Protein AF-A0A7Y0B755-F1 (afdb_monomer_lite)

Foldseek 3Di:
DDDDDPPDDPPPPCPVPVLVVQFQCVVPVVCFQDPVSLVVVLVSLVPRPCLVVFLVVCLVVCAPPALVRDGTQTSSDHSHRSRVPHPNNVVVVVVVVVVVVVVVVVCVVPPDDPPPDDPPPDPDPQDDALACSNLVVCVVVVHDHDPSNVVNVVVVVLLVVLCVCLVQLVVVVVVVDALVRSCVVVVHDSVSSVSSCVSVVNDHPPPPPPPD

pLDDT: mean 90.37, std 13.15, range [45.03, 98.56]

Sequence (212 aa):
MTTPYARTAPDTLDAPLAWLDEGLCRLFPDEFASLATAPRAKRICLTCPVLSQCRSWIRRVESGNSASQRENVVGGLSPDERATLDPVLIQRAKERAARAAASQATKAKNGPAAWTGPRVKAPVKRPQCGTYTGYRLHERNGEIYDEACLAANAERLARRRAEKKLPEVRRHWEQGMTDAEIAAALRCRRGTVRKVREVGGLQENLPPRSST

Structure (mmCIF, N/CA/C/O backbone):
data_AF-A0A7Y0B755-F1
#
_entry.id   AF-A0A7Y0B755-F1
#
loop_
_atom_site.group_PDB
_atom_site.id
_atom_site.type_symbol
_atom_site.label_atom_id
_atom_site.label_alt_id
_atom_site.label_comp_id
_atom_site.label_asym_id
_atom_site.label_entity_id
_atom_site.label_seq_id
_atom_site.pdbx_PDB_ins_code
_atom_site.Cartn_x
_atom_site.Cartn_y
_atom_site.Cartn_z
_atom_site.occupancy
_atom_site.B_iso_or_equiv
_atom_site.auth_seq_id
_atom_site.auth_comp_id
_atom_site.auth_asym_id
_atom_site.auth_atom_id
_atom_site.pdbx_PDB_model_num
ATOM 1 N N . MET A 1 1 ? -47.980 -36.334 -29.409 1.00 47.22 1 MET A N 1
ATOM 2 C CA . MET A 1 1 ? -47.816 -34.866 -29.456 1.00 47.22 1 MET A CA 1
ATOM 3 C C . MET A 1 1 ? -46.329 -34.569 -29.361 1.00 47.22 1 MET A C 1
ATOM 5 O O . MET A 1 1 ? -45.783 -34.531 -28.270 1.00 47.22 1 MET A O 1
ATOM 9 N N . THR A 1 2 ? -45.659 -34.499 -30.507 1.00 54.31 2 THR A N 1
ATOM 10 C CA . THR A 1 2 ? -44.214 -34.274 -30.642 1.00 54.31 2 THR A CA 1
ATOM 11 C C . THR A 1 2 ? -44.027 -32.849 -31.132 1.00 54.31 2 THR A C 1
ATOM 13 O O . THR A 1 2 ? -44.368 -32.546 -32.270 1.00 54.31 2 THR A O 1
ATOM 16 N N . THR A 1 3 ? -43.545 -31.966 -30.263 1.00 55.53 3 THR A N 1
ATOM 17 C CA . THR A 1 3 ? -43.188 -30.586 -30.605 1.00 55.53 3 THR A CA 1
ATOM 18 C C . THR A 1 3 ? -41.814 -30.602 -31.280 1.00 55.53 3 THR A C 1
ATOM 20 O O . THR A 1 3 ? -40.844 -30.980 -30.619 1.00 55.53 3 THR A O 1
ATOM 23 N N . PRO A 1 4 ? -41.678 -30.245 -32.571 1.00 71.38 4 PRO A N 1
ATOM 24 C CA . PRO A 1 4 ? -40.379 -30.159 -33.212 1.00 71.38 4 PRO A CA 1
ATOM 25 C C . PRO A 1 4 ? -39.873 -28.708 -33.208 1.00 71.38 4 PRO A C 1
ATOM 27 O O . PRO A 1 4 ? -40.650 -27.760 -33.130 1.00 71.38 4 PRO A O 1
ATOM 30 N N . TYR A 1 5 ? -38.558 -28.568 -33.378 1.00 54.38 5 TYR A N 1
ATOM 31 C CA . TYR A 1 5 ? -37.830 -27.337 -33.704 1.00 54.38 5 TYR A CA 1
ATOM 32 C C . TYR A 1 5 ? -37.554 -26.323 -32.582 1.00 54.38 5 TYR A C 1
ATOM 34 O O . TYR A 1 5 ? -38.055 -25.203 -32.585 1.00 54.38 5 TYR A O 1
ATOM 42 N N . ALA A 1 6 ? -36.557 -26.637 -31.751 1.00 55.44 6 ALA A N 1
ATOM 43 C CA . ALA A 1 6 ? -35.567 -25.624 -31.390 1.00 55.44 6 ALA A CA 1
ATOM 44 C C . ALA A 1 6 ? -34.563 -25.524 -32.554 1.00 55.44 6 ALA A C 1
ATOM 46 O O . ALA A 1 6 ? -33.671 -26.360 -32.687 1.00 55.44 6 ALA A O 1
ATOM 47 N N . ARG A 1 7 ? -34.747 -24.549 -33.455 1.00 59.66 7 ARG A N 1
ATOM 48 C CA . ARG A 1 7 ? -33.702 -24.172 -34.418 1.00 59.66 7 ARG A CA 1
ATOM 49 C C . ARG A 1 7 ? -32.542 -23.598 -33.607 1.00 59.66 7 ARG A C 1
ATOM 51 O O . ARG A 1 7 ? -32.687 -22.527 -33.025 1.00 59.66 7 ARG A O 1
ATOM 58 N N . THR A 1 8 ? -31.422 -24.308 -33.543 1.00 64.50 8 THR A N 1
ATOM 59 C CA . THR A 1 8 ? -30.141 -23.749 -33.109 1.00 64.50 8 THR A CA 1
ATOM 60 C C . THR A 1 8 ? -29.847 -22.543 -33.994 1.00 64.50 8 THR A C 1
ATOM 62 O O . THR A 1 8 ? -29.665 -22.686 -35.203 1.00 64.50 8 THR A O 1
ATOM 65 N N . ALA A 1 9 ? -29.891 -21.341 -33.416 1.00 67.88 9 ALA A N 1
ATOM 66 C CA . ALA A 1 9 ? -29.391 -20.156 -34.093 1.00 67.88 9 ALA A CA 1
ATOM 67 C C . ALA A 1 9 ? -27.926 -20.439 -34.467 1.00 67.88 9 ALA A C 1
ATOM 69 O O . ALA A 1 9 ? -27.189 -20.920 -33.602 1.00 67.88 9 ALA A O 1
ATOM 70 N N . PRO A 1 10 ? -27.512 -20.235 -35.730 1.00 66.56 10 PRO A N 1
ATOM 71 C CA . PRO A 1 10 ? -26.110 -20.371 -36.082 1.00 66.56 10 PRO A CA 1
ATOM 72 C C . PRO A 1 10 ? -25.321 -19.430 -35.173 1.00 66.56 10 PRO A C 1
ATOM 74 O O . PRO A 1 10 ? -25.738 -18.294 -34.944 1.00 66.56 10 PRO A O 1
ATOM 77 N N . ASP A 1 11 ? -24.234 -19.941 -34.606 1.00 65.56 11 ASP A N 1
ATOM 78 C CA . ASP A 1 11 ? -23.344 -19.208 -33.712 1.00 65.56 11 ASP A CA 1
ATOM 79 C C . ASP A 1 11 ? -22.576 -18.168 -34.548 1.00 65.56 11 ASP A C 1
ATOM 81 O O . ASP A 1 11 ? -21.436 -18.367 -34.950 1.00 65.56 11 ASP A O 1
ATOM 85 N N . THR A 1 12 ? -23.279 -17.112 -34.974 1.00 63.38 12 THR A N 1
ATOM 86 C CA . THR A 1 12 ? -22.782 -16.068 -35.887 1.00 63.38 12 THR A CA 1
ATOM 87 C C . THR A 1 12 ? -22.193 -14.879 -35.145 1.00 63.38 12 THR A C 1
ATOM 89 O O . THR A 1 12 ? -21.858 -13.874 -35.766 1.00 63.38 12 THR A O 1
ATOM 92 N N . LEU A 1 13 ? -22.128 -14.935 -33.816 1.00 65.56 13 LEU A N 1
ATOM 93 C CA . LEU A 1 13 ? -21.372 -13.956 -33.056 1.00 65.56 13 LEU A CA 1
ATOM 94 C C . LEU A 1 13 ? -19.963 -14.511 -32.927 1.00 65.56 13 LEU A C 1
ATOM 96 O O . LEU A 1 13 ? -19.752 -15.466 -32.186 1.00 65.56 13 LEU A O 1
ATOM 100 N N . ASP A 1 14 ? -19.018 -13.916 -33.659 1.00 72.25 14 ASP A N 1
ATOM 101 C CA . ASP A 1 14 ? -17.598 -14.198 -33.476 1.00 72.25 14 ASP A CA 1
ATOM 102 C C . ASP A 1 14 ? -17.298 -14.214 -31.978 1.00 72.25 14 ASP A C 1
ATOM 104 O O . ASP A 1 14 ? -17.549 -13.226 -31.272 1.00 72.25 14 ASP A O 1
ATOM 108 N N . ALA A 1 15 ? -16.817 -15.360 -31.488 1.00 80.50 15 ALA A N 1
ATOM 109 C CA . ALA A 1 15 ? -16.560 -15.533 -30.073 1.00 80.50 15 ALA A CA 1
ATOM 110 C C . ALA A 1 15 ? -15.677 -14.369 -29.599 1.00 80.50 15 ALA A C 1
ATOM 112 O O . ALA A 1 15 ? -14.683 -14.038 -30.266 1.00 80.50 15 ALA A O 1
ATOM 113 N N . PRO A 1 16 ? -16.016 -13.707 -28.476 1.00 80.50 16 PRO A N 1
ATOM 114 C CA . PRO A 1 16 ? -15.171 -12.654 -27.950 1.00 80.50 16 PRO A CA 1
ATOM 115 C C . PRO A 1 16 ? -13.780 -13.256 -27.760 1.00 80.50 16 PRO A C 1
ATOM 117 O O . PRO A 1 16 ? -13.613 -14.170 -26.960 1.00 80.50 16 PRO A O 1
ATOM 120 N N . LEU A 1 17 ? -12.801 -12.722 -28.503 1.00 91.19 17 LEU A N 1
ATOM 121 C CA . LEU A 1 17 ? -11.403 -13.174 -28.554 1.00 91.19 17 LEU A CA 1
ATOM 122 C C . LEU A 1 17 ? -11.038 -14.284 -29.563 1.00 91.19 17 LEU A C 1
ATOM 124 O O . LEU A 1 17 ? -9.927 -14.792 -29.465 1.00 91.19 17 LEU A O 1
ATOM 128 N N . ALA A 1 18 ? -11.860 -14.592 -30.574 1.00 92.56 18 ALA A N 1
ATOM 129 C CA . ALA A 1 18 ? -11.481 -15.524 -31.656 1.00 92.56 18 ALA A CA 1
ATOM 130 C C . ALA A 1 18 ? -10.138 -15.159 -32.334 1.00 92.56 18 ALA A C 1
ATOM 132 O O . ALA A 1 18 ? -9.326 -16.019 -32.659 1.00 92.56 18 ALA A O 1
ATOM 133 N N . TRP A 1 19 ? -9.833 -13.861 -32.432 1.00 95.00 19 TRP A N 1
ATOM 134 C CA . TRP A 1 19 ? -8.554 -13.357 -32.946 1.00 95.00 19 TRP A CA 1
ATOM 135 C C . TRP A 1 19 ? -7.321 -13.808 -32.134 1.00 95.00 19 TRP A C 1
ATOM 137 O O . TRP A 1 19 ? -6.200 -13.705 -32.626 1.00 95.00 19 TRP A O 1
ATOM 147 N N . LEU A 1 20 ? -7.471 -14.297 -30.894 1.00 95.56 20 LEU A N 1
ATOM 148 C CA . LEU A 1 20 ? -6.342 -14.839 -30.126 1.00 95.56 20 LEU A CA 1
ATOM 149 C C . LEU A 1 20 ? -5.784 -16.125 -30.742 1.00 95.56 20 LEU A C 1
ATOM 151 O O . LEU A 1 20 ? -4.595 -16.398 -30.570 1.00 95.56 20 LEU A O 1
ATOM 155 N N . ASP A 1 21 ? -6.605 -16.903 -31.451 1.00 95.25 21 ASP A N 1
ATOM 156 C CA . ASP A 1 21 ? -6.166 -18.144 -32.096 1.00 95.25 21 ASP A CA 1
ATOM 157 C C . ASP A 1 21 ? -5.179 -17.883 -33.245 1.00 95.25 21 ASP A C 1
ATOM 159 O O . ASP A 1 21 ? -4.289 -18.694 -33.489 1.00 95.25 21 ASP A O 1
ATOM 163 N N . GLU A 1 22 ? -5.243 -16.701 -33.862 1.00 96.81 22 GLU A N 1
ATOM 164 C CA . GLU A 1 22 ? -4.322 -16.242 -34.913 1.00 96.81 22 GLU A CA 1
ATOM 165 C C . GLU A 1 22 ? -3.031 -15.598 -34.361 1.00 96.81 22 GLU A C 1
ATOM 167 O O . GLU A 1 22 ? -2.162 -15.138 -35.110 1.00 96.81 22 GLU A O 1
ATOM 172 N N . GLY A 1 23 ? -2.880 -15.525 -33.036 1.00 97.88 23 GLY A N 1
ATOM 173 C CA . GLY A 1 23 ? -1.735 -14.892 -32.391 1.00 97.88 23 GLY A CA 1
ATOM 174 C C . GLY A 1 23 ? -0.435 -15.684 -32.553 1.00 97.88 23 GLY A C 1
ATOM 175 O O . GLY A 1 23 ? -0.294 -16.774 -32.000 1.00 97.88 23 GLY A O 1
ATOM 176 N N . LEU A 1 24 ? 0.584 -15.085 -33.188 1.00 98.06 24 LEU A N 1
ATOM 177 C CA . LEU A 1 24 ? 1.916 -15.702 -33.337 1.00 98.06 24 LEU A CA 1
ATOM 178 C C . LEU A 1 24 ? 2.576 -16.080 -32.003 1.00 98.06 24 LEU A C 1
ATOM 180 O O . LEU A 1 24 ? 3.394 -16.994 -31.967 1.00 98.06 24 LEU A O 1
ATOM 184 N N . CYS A 1 25 ? 2.229 -15.410 -30.900 1.00 97.62 25 CYS A N 1
ATOM 185 C CA . CYS A 1 25 ? 2.762 -15.733 -29.574 1.00 97.62 25 CYS A CA 1
ATOM 186 C C . CYS A 1 25 ? 2.483 -17.183 -29.146 1.00 97.62 25 CYS A C 1
ATOM 188 O O . CYS A 1 25 ? 3.274 -17.748 -28.395 1.00 97.62 25 CYS A O 1
ATOM 190 N N . ARG A 1 26 ? 1.422 -17.813 -29.666 1.00 97.56 26 ARG A N 1
ATOM 191 C CA . ARG A 1 26 ? 1.089 -19.218 -29.386 1.00 97.56 26 ARG A CA 1
ATOM 192 C C . ARG A 1 26 ? 2.114 -20.202 -29.939 1.00 97.56 26 ARG A C 1
ATOM 194 O O . ARG A 1 26 ? 2.273 -21.281 -29.384 1.00 97.56 26 ARG A O 1
ATOM 201 N N . LEU A 1 27 ? 2.804 -19.830 -31.016 1.00 97.94 27 LEU A N 1
ATOM 202 C CA . LEU A 1 27 ? 3.840 -20.658 -31.635 1.00 97.94 27 LEU A CA 1
ATOM 203 C C . LEU A 1 27 ? 5.187 -20.553 -30.904 1.00 97.94 27 LEU A C 1
ATOM 205 O O . LEU A 1 27 ? 6.080 -21.354 -31.161 1.00 97.94 27 LEU A O 1
ATOM 209 N N . PHE A 1 28 ? 5.343 -19.575 -30.004 1.00 97.81 28 PHE A N 1
ATOM 210 C CA . PHE A 1 28 ? 6.608 -19.271 -29.330 1.00 97.81 28 PHE A CA 1
ATOM 211 C C . PHE A 1 28 ? 6.420 -18.980 -27.828 1.00 97.81 28 PHE A C 1
ATOM 213 O O . PHE A 1 28 ? 6.864 -17.929 -27.366 1.00 97.81 28 PHE A O 1
ATOM 220 N N . PRO A 1 29 ? 5.767 -19.858 -27.043 1.00 97.44 29 PRO A N 1
ATOM 221 C CA . PRO A 1 29 ? 5.402 -19.563 -25.653 1.00 97.44 29 PRO A CA 1
ATOM 222 C C . PRO A 1 29 ? 6.606 -19.211 -24.765 1.00 97.44 29 PRO A C 1
ATOM 224 O O . PRO A 1 29 ? 6.518 -18.290 -23.953 1.00 97.44 29 PRO A O 1
ATOM 227 N N . ASP A 1 30 ? 7.750 -19.865 -24.973 1.00 97.88 30 ASP A N 1
ATOM 228 C CA . ASP A 1 30 ? 8.964 -19.654 -24.174 1.00 97.88 30 ASP A CA 1
ATOM 229 C C . ASP A 1 30 ? 9.524 -18.231 -24.309 1.00 97.88 30 ASP A C 1
ATOM 231 O O . ASP A 1 30 ? 10.043 -17.662 -23.349 1.00 97.88 30 ASP A O 1
ATOM 235 N N . GLU A 1 31 ? 9.352 -17.605 -25.476 1.00 97.88 31 GLU A N 1
ATOM 236 C CA . GLU A 1 31 ? 9.801 -16.229 -25.713 1.00 97.88 31 GLU A CA 1
ATOM 237 C C . GLU A 1 31 ? 9.008 -15.220 -24.881 1.00 97.88 31 GLU A C 1
ATOM 239 O O . GLU A 1 31 ? 9.514 -14.144 -24.560 1.00 97.88 31 GLU A O 1
ATOM 244 N N . PHE A 1 32 ? 7.773 -15.566 -24.516 1.00 97.69 32 PHE A N 1
ATOM 245 C CA . PHE A 1 32 ? 6.860 -14.722 -23.751 1.00 97.69 32 PHE A CA 1
ATOM 246 C C . PHE A 1 32 ? 6.847 -15.046 -22.254 1.00 97.69 32 PHE A C 1
ATOM 248 O O . PHE A 1 32 ? 6.242 -14.294 -21.495 1.00 97.69 32 PHE A O 1
ATOM 255 N N . ALA A 1 33 ? 7.519 -16.113 -21.815 1.00 96.19 33 ALA A N 1
ATOM 256 C CA . ALA A 1 33 ? 7.532 -16.547 -20.419 1.00 96.19 33 ALA A CA 1
ATOM 257 C C . ALA A 1 33 ? 8.440 -15.698 -19.507 1.00 96.19 33 ALA A C 1
ATOM 259 O O . ALA A 1 33 ? 8.346 -15.791 -18.285 1.00 96.19 33 ALA A O 1
ATOM 260 N N . SER A 1 34 ? 9.343 -14.891 -20.078 1.00 96.94 34 SER A N 1
ATOM 261 C CA . SER A 1 34 ? 10.330 -14.117 -19.320 1.00 96.94 34 SER A CA 1
ATOM 262 C C . SER A 1 34 ? 10.557 -12.722 -19.896 1.00 96.94 34 SER A C 1
ATOM 264 O O . SER A 1 34 ? 10.529 -12.494 -21.104 1.00 96.94 34 SER A O 1
ATOM 266 N N . LEU A 1 35 ? 10.872 -11.762 -19.024 1.00 96.19 35 LEU A N 1
ATOM 267 C CA . LEU A 1 35 ? 11.322 -10.435 -19.453 1.00 96.19 35 LEU A CA 1
ATOM 268 C C . LEU A 1 35 ? 12.751 -10.450 -20.015 1.00 96.19 35 LEU A C 1
ATOM 270 O O . LEU A 1 35 ? 13.114 -9.538 -20.756 1.00 96.19 35 LEU A O 1
ATOM 274 N N . ALA A 1 36 ? 13.545 -11.490 -19.736 1.00 97.38 36 ALA A N 1
ATOM 275 C CA . ALA A 1 36 ? 14.880 -11.641 -20.318 1.00 97.38 36 ALA A CA 1
ATOM 276 C C . ALA A 1 36 ? 14.830 -11.827 -21.849 1.00 97.38 36 ALA A C 1
ATOM 278 O O . ALA A 1 36 ? 15.717 -11.365 -22.564 1.00 97.38 36 ALA A O 1
ATOM 279 N N . THR A 1 37 ? 13.760 -12.437 -22.366 1.00 97.81 37 THR A N 1
ATOM 280 C CA . THR A 1 37 ? 13.508 -12.652 -23.802 1.00 97.81 37 THR A CA 1
ATOM 281 C C . THR A 1 37 ? 12.683 -11.526 -24.436 1.00 97.81 37 THR A C 1
ATOM 283 O O . THR A 1 37 ? 12.342 -11.589 -25.620 1.00 97.81 37 THR A O 1
ATOM 286 N N . ALA A 1 38 ? 12.412 -10.437 -23.701 1.00 97.44 38 ALA A N 1
ATOM 287 C CA . ALA A 1 38 ? 11.545 -9.351 -24.159 1.00 97.44 38 ALA A CA 1
ATOM 288 C C . ALA A 1 38 ? 11.917 -8.764 -25.538 1.00 97.44 38 ALA A C 1
ATOM 290 O O . ALA A 1 38 ? 11.002 -8.542 -26.335 1.00 97.44 38 ALA A O 1
ATOM 291 N N . PRO A 1 39 ? 13.201 -8.541 -25.901 1.00 98.31 39 PRO A N 1
ATOM 292 C CA . PRO A 1 39 ? 13.546 -8.061 -27.243 1.00 98.31 39 PRO A CA 1
ATOM 293 C C . PRO A 1 39 ? 13.096 -9.006 -28.368 1.00 98.31 39 PRO A C 1
ATOM 295 O O . PRO A 1 39 ? 12.699 -8.554 -29.443 1.00 98.31 39 PRO A O 1
ATOM 298 N N . ARG A 1 40 ? 13.137 -10.324 -28.138 1.00 98.19 40 ARG A N 1
ATOM 299 C CA . ARG A 1 40 ? 12.709 -11.330 -29.117 1.00 98.19 40 ARG A CA 1
ATOM 300 C C . ARG A 1 40 ? 11.186 -11.420 -29.195 1.00 98.19 40 ARG A C 1
ATOM 302 O O . ARG A 1 40 ? 10.653 -11.306 -30.297 1.00 98.19 40 ARG A O 1
ATOM 309 N N . ALA A 1 41 ? 10.497 -11.466 -28.056 1.00 98.44 41 ALA A N 1
ATOM 310 C CA . ALA A 1 41 ? 9.036 -11.402 -27.990 1.00 98.44 41 ALA A CA 1
ATOM 311 C C . ALA A 1 41 ? 8.462 -10.158 -28.691 1.00 98.44 41 ALA A C 1
ATOM 313 O O . ALA A 1 41 ? 7.509 -10.254 -29.464 1.00 98.44 41 ALA A O 1
ATOM 314 N N . LYS A 1 42 ? 9.081 -8.982 -28.494 1.00 98.56 42 LYS A N 1
ATOM 315 C CA . LYS A 1 42 ? 8.673 -7.741 -29.172 1.00 98.56 42 LYS A CA 1
ATOM 316 C C . LYS A 1 42 ? 8.764 -7.859 -30.693 1.00 98.56 42 LYS A C 1
ATOM 318 O O . LYS A 1 42 ? 7.822 -7.458 -31.371 1.00 98.56 42 LYS A O 1
ATOM 323 N N . ARG A 1 43 ? 9.844 -8.441 -31.232 1.00 98.56 43 ARG A N 1
ATOM 324 C CA . ARG A 1 43 ? 9.980 -8.678 -32.682 1.00 98.56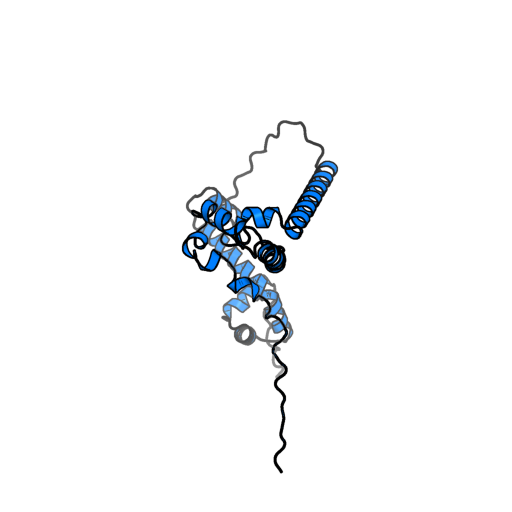 43 ARG A CA 1
ATOM 325 C C . ARG A 1 43 ? 8.876 -9.593 -33.217 1.00 98.56 43 ARG A C 1
ATOM 327 O O . ARG A 1 43 ? 8.284 -9.253 -34.233 1.00 98.56 43 ARG A O 1
ATOM 334 N N . ILE A 1 44 ? 8.543 -10.671 -32.501 1.00 98.44 44 ILE A N 1
ATOM 335 C CA . ILE A 1 44 ? 7.432 -11.575 -32.861 1.00 98.44 44 ILE A CA 1
ATOM 336 C C . ILE A 1 44 ? 6.095 -10.823 -32.863 1.00 98.44 44 ILE A C 1
ATOM 338 O O . ILE A 1 44 ? 5.295 -10.961 -33.785 1.00 98.44 44 ILE A O 1
ATOM 342 N N . CYS A 1 45 ? 5.841 -9.986 -31.854 1.00 98.31 45 CYS A N 1
ATOM 343 C CA . CYS A 1 45 ? 4.622 -9.183 -31.816 1.00 98.31 45 CYS A CA 1
ATOM 344 C C . CYS A 1 45 ? 4.520 -8.194 -32.981 1.00 98.31 45 CYS A C 1
ATOM 346 O O . CYS A 1 45 ? 3.419 -7.988 -33.481 1.00 98.31 45 CYS A O 1
ATOM 348 N N . LEU A 1 46 ? 5.627 -7.579 -33.406 1.00 97.94 46 LEU A N 1
ATOM 349 C CA . LEU A 1 46 ? 5.626 -6.608 -34.506 1.00 97.94 46 LEU A CA 1
ATOM 350 C C . LEU A 1 46 ? 5.245 -7.229 -35.857 1.00 97.94 46 LEU A C 1
ATOM 352 O O . LEU A 1 46 ? 4.766 -6.507 -36.724 1.00 97.94 46 LEU A O 1
ATOM 356 N N . THR A 1 47 ? 5.406 -8.544 -36.021 1.00 98.31 47 THR A N 1
ATOM 357 C CA . THR A 1 47 ? 4.982 -9.282 -37.222 1.00 98.31 47 THR A CA 1
ATOM 358 C C . THR A 1 47 ? 3.643 -10.004 -37.043 1.00 98.31 47 THR A C 1
ATOM 360 O O . THR A 1 47 ? 3.216 -10.728 -37.936 1.00 98.31 47 THR A O 1
ATOM 363 N N . CYS A 1 48 ? 2.984 -9.861 -35.888 1.00 98.25 48 CYS A N 1
ATOM 364 C CA . CYS A 1 48 ? 1.751 -10.577 -35.568 1.00 98.25 48 CYS A CA 1
ATOM 365 C C . CYS A 1 48 ? 0.535 -9.936 -36.268 1.00 98.25 48 CYS A C 1
ATOM 367 O O . CYS A 1 48 ? 0.314 -8.734 -36.086 1.00 98.25 48 CYS A O 1
ATOM 369 N N . PRO A 1 49 ? -0.295 -10.706 -37.003 1.00 98.19 49 PRO A N 1
ATOM 370 C CA . PRO A 1 49 ? -1.433 -10.160 -37.753 1.00 98.19 49 PRO A CA 1
ATOM 371 C C . PRO A 1 49 ? -2.493 -9.518 -36.847 1.00 98.19 49 PRO A C 1
ATOM 373 O O . PRO A 1 49 ? -3.163 -8.571 -37.249 1.00 98.19 49 PRO A O 1
ATOM 376 N N . VAL A 1 50 ? -2.588 -9.972 -35.593 1.00 98.06 50 VAL A N 1
ATOM 377 C CA . VAL A 1 50 ? -3.577 -9.500 -34.611 1.00 98.06 50 VAL A CA 1
ATOM 378 C C . VAL A 1 50 ? -3.024 -8.472 -33.613 1.00 98.06 50 VAL A C 1
ATOM 380 O O . VAL A 1 50 ? -3.571 -8.269 -32.524 1.00 98.06 50 VAL A O 1
ATOM 383 N N . LEU A 1 51 ? -1.903 -7.813 -33.939 1.00 98.19 51 LEU A N 1
ATOM 384 C CA . LEU A 1 51 ? -1.231 -6.864 -33.041 1.00 98.19 51 LEU A CA 1
ATOM 385 C C . LEU A 1 51 ? -2.141 -5.701 -32.609 1.00 98.19 51 LEU A C 1
ATOM 387 O O . LEU A 1 51 ? -2.108 -5.288 -31.446 1.00 98.19 51 LEU A O 1
ATOM 391 N N . SER A 1 52 ? -2.938 -5.151 -33.527 1.00 97.69 52 SER A N 1
ATOM 392 C CA . SER A 1 52 ? -3.798 -3.992 -33.253 1.00 97.69 52 SER A CA 1
ATOM 393 C C . SER A 1 52 ? -4.973 -4.355 -32.332 1.00 97.69 52 SER A C 1
ATOM 395 O O . SER A 1 52 ? -5.254 -3.617 -31.378 1.00 97.69 52 SER A O 1
ATOM 397 N N . GLN A 1 53 ? -5.595 -5.521 -32.544 1.00 97.62 53 GLN A N 1
ATOM 398 C CA . GLN A 1 53 ? -6.633 -6.085 -31.678 1.00 97.62 53 GLN A CA 1
ATOM 399 C C . GLN A 1 53 ? -6.065 -6.375 -30.283 1.00 97.62 53 GLN A C 1
ATOM 401 O O . GLN A 1 53 ? -6.640 -5.937 -29.283 1.00 97.62 53 GLN A O 1
ATOM 406 N N . CYS A 1 54 ? -4.885 -7.003 -30.217 1.00 98.19 54 CYS A N 1
ATOM 407 C CA . CYS A 1 54 ? -4.180 -7.307 -28.972 1.00 98.19 54 CYS A CA 1
ATOM 408 C C . CYS A 1 54 ? -3.884 -6.043 -28.151 1.00 98.19 54 CYS A C 1
ATOM 410 O O . CYS A 1 54 ? -4.228 -5.971 -26.969 1.00 98.19 54 CYS A O 1
ATOM 412 N N . ARG A 1 55 ? -3.331 -4.997 -28.782 1.00 97.62 55 ARG A N 1
ATOM 413 C CA . ARG A 1 55 ? -3.067 -3.704 -28.123 1.00 97.62 55 ARG A CA 1
ATOM 414 C C . ARG A 1 55 ? -4.340 -3.023 -27.625 1.00 97.62 55 ARG A C 1
ATOM 416 O O . ARG A 1 55 ? -4.335 -2.436 -26.545 1.00 97.62 55 ARG A O 1
ATOM 423 N N . SER A 1 56 ? -5.422 -3.084 -28.393 1.00 96.25 56 SER A N 1
ATOM 424 C CA . SER A 1 56 ? -6.705 -2.496 -27.993 1.00 96.25 56 SER A CA 1
ATOM 425 C C . SER A 1 56 ? -7.318 -3.235 -26.805 1.00 96.25 56 SER A C 1
ATOM 427 O O . SER A 1 56 ? -7.796 -2.604 -25.863 1.00 96.25 56 SER A O 1
ATOM 429 N N . TRP A 1 57 ? -7.269 -4.568 -26.817 1.00 97.06 57 TRP A N 1
ATOM 430 C CA . TRP A 1 57 ? -7.776 -5.395 -25.729 1.00 97.06 57 TRP A CA 1
ATOM 431 C C . TRP A 1 57 ? -6.973 -5.197 -24.440 1.00 97.06 57 TRP A C 1
ATOM 433 O O . TRP A 1 57 ? -7.563 -4.873 -23.408 1.00 97.06 57 TRP A O 1
ATOM 443 N N . ILE A 1 58 ? -5.639 -5.280 -24.506 1.00 97.69 58 ILE A N 1
ATOM 444 C CA . ILE A 1 58 ? -4.791 -5.168 -23.312 1.00 97.69 58 ILE A CA 1
ATOM 445 C C . ILE A 1 58 ? -4.892 -3.784 -22.661 1.00 97.69 58 ILE A C 1
ATOM 447 O O . ILE A 1 58 ? -4.924 -3.681 -21.440 1.00 97.69 58 ILE A O 1
ATOM 451 N N . ARG A 1 59 ? -5.049 -2.715 -23.459 1.00 96.75 59 ARG A N 1
ATOM 452 C CA . ARG A 1 59 ? -5.288 -1.355 -22.944 1.00 96.75 59 ARG A CA 1
ATOM 453 C C . ARG A 1 59 ? -6.571 -1.243 -22.126 1.00 96.75 59 ARG A C 1
ATOM 455 O O . ARG A 1 59 ? -6.603 -0.451 -21.193 1.00 96.75 59 ARG A O 1
ATOM 462 N N . ARG A 1 60 ? -7.618 -1.999 -22.472 1.00 96.31 60 ARG A N 1
ATOM 463 C CA . ARG A 1 60 ? -8.873 -2.015 -21.706 1.00 96.31 60 ARG A CA 1
ATOM 464 C C . ARG A 1 60 ? -8.732 -2.828 -20.424 1.00 96.31 60 ARG A C 1
ATOM 466 O O . ARG A 1 60 ? -9.146 -2.358 -19.373 1.00 96.31 60 ARG A O 1
ATOM 473 N N . VAL A 1 61 ? -8.144 -4.020 -20.516 1.00 97.25 61 VAL A N 1
ATOM 474 C CA . VAL A 1 61 ? -8.048 -4.960 -19.387 1.00 97.25 61 VAL A CA 1
ATOM 475 C C . VAL A 1 61 ? -7.052 -4.488 -18.325 1.00 97.25 61 VAL A C 1
ATOM 477 O O . VAL A 1 61 ? -7.319 -4.626 -17.137 1.00 97.25 61 VAL A O 1
ATOM 480 N N . GLU A 1 62 ? -5.929 -3.892 -18.728 1.00 98.00 62 GLU A N 1
ATOM 481 C CA . GLU A 1 62 ? -4.883 -3.433 -17.801 1.00 98.00 62 GLU A CA 1
ATOM 482 C C . GLU A 1 62 ? -5.006 -1.957 -17.403 1.00 98.00 62 GLU A C 1
ATOM 484 O O . GLU A 1 62 ? -4.091 -1.414 -16.775 1.00 98.00 62 GLU A O 1
ATOM 489 N N . SER A 1 63 ? -6.097 -1.283 -17.780 1.00 97.69 63 SER A N 1
ATOM 490 C CA . SER A 1 63 ? -6.234 0.155 -17.553 1.00 97.69 63 SER A CA 1
ATOM 491 C C . SER A 1 63 ? -6.115 0.501 -16.067 1.00 97.69 63 SER A C 1
ATOM 493 O O . SER A 1 63 ? -6.878 0.026 -15.228 1.00 97.69 63 SER A O 1
ATOM 495 N N . GLY A 1 64 ? -5.145 1.352 -15.734 1.00 97.06 64 GLY A N 1
ATOM 496 C CA . GLY A 1 64 ? -4.897 1.800 -14.366 1.00 97.06 64 GLY A CA 1
ATOM 497 C C . GLY A 1 64 ? -4.079 0.845 -13.490 1.00 97.06 64 GLY A C 1
ATOM 498 O O . GLY A 1 64 ? -3.795 1.221 -12.346 1.00 97.06 64 GLY A O 1
ATOM 499 N N . ASN A 1 65 ? -3.655 -0.317 -14.002 1.00 98.06 65 ASN A N 1
ATOM 500 C CA . ASN A 1 65 ? -2.728 -1.226 -13.315 1.00 98.06 65 ASN A CA 1
ATOM 501 C C . ASN A 1 65 ? -1.301 -0.669 -13.347 1.00 98.06 65 ASN A C 1
ATOM 503 O O . ASN A 1 65 ? -0.861 -0.178 -14.387 1.00 98.06 65 ASN A O 1
ATOM 507 N N . SER A 1 66 ? -0.539 -0.771 -12.255 1.00 97.19 66 SER A N 1
ATOM 508 C CA . SER A 1 66 ? 0.878 -0.366 -12.238 1.00 97.19 66 SER A CA 1
ATOM 509 C C . SER A 1 66 ? 1.756 -1.293 -13.089 1.00 97.19 66 SER A C 1
ATOM 511 O O . SER A 1 66 ? 1.347 -2.397 -13.437 1.00 97.19 66 SER A O 1
ATOM 513 N N . ALA A 1 67 ? 2.992 -0.875 -13.391 1.00 97.31 67 ALA A N 1
ATOM 514 C CA . ALA A 1 67 ? 3.965 -1.722 -14.093 1.00 97.31 67 ALA A CA 1
ATOM 515 C C . ALA A 1 67 ? 4.198 -3.068 -13.379 1.00 97.31 67 ALA A C 1
ATOM 517 O O . ALA A 1 67 ? 4.256 -4.102 -14.027 1.00 97.31 67 ALA A O 1
ATOM 518 N N . SER A 1 68 ? 4.226 -3.071 -12.041 1.00 97.00 68 SER A N 1
ATOM 519 C CA . SER A 1 68 ? 4.409 -4.277 -11.217 1.00 97.00 68 SER A CA 1
ATOM 520 C C . SER A 1 68 ? 3.238 -5.265 -11.246 1.00 97.00 68 SER A C 1
ATOM 522 O O . SER A 1 68 ? 3.385 -6.382 -10.773 1.00 97.00 68 SER A O 1
ATOM 524 N N . GLN A 1 69 ? 2.062 -4.840 -11.715 1.00 97.12 69 GLN A N 1
ATOM 525 C CA . GLN A 1 69 ? 0.876 -5.693 -11.866 1.00 97.12 69 GLN A CA 1
ATOM 526 C C . GLN A 1 69 ? 0.738 -6.238 -13.293 1.00 97.12 69 GLN A C 1
ATOM 528 O O . GLN A 1 69 ? -0.227 -6.936 -13.591 1.00 97.12 69 GLN A O 1
ATOM 533 N N . ARG A 1 70 ? 1.653 -5.860 -14.190 1.00 97.62 70 ARG A N 1
ATOM 534 C CA . ARG A 1 70 ? 1.676 -6.293 -15.583 1.00 97.62 70 ARG A CA 1
ATOM 535 C C . ARG A 1 70 ? 2.819 -7.275 -15.742 1.00 97.62 70 ARG A C 1
ATOM 537 O O . ARG A 1 70 ? 3.934 -7.027 -15.295 1.00 97.62 70 ARG A O 1
ATOM 544 N N . GLU A 1 71 ? 2.544 -8.369 -16.425 1.00 96.75 71 GLU A N 1
ATOM 545 C CA . GLU A 1 71 ? 3.514 -9.436 -16.627 1.00 96.75 71 GLU A CA 1
ATOM 546 C C . GLU A 1 71 ? 3.820 -9.583 -18.113 1.00 96.75 71 GLU A C 1
ATOM 548 O O . GLU A 1 71 ? 2.953 -9.351 -18.962 1.00 96.75 71 GLU A O 1
ATOM 553 N N . ASN A 1 72 ? 5.057 -9.982 -18.416 1.00 97.31 72 ASN A N 1
ATOM 554 C CA . ASN A 1 72 ? 5.511 -10.366 -19.753 1.00 97.31 72 ASN A CA 1
ATOM 555 C C . ASN A 1 72 ? 5.352 -9.283 -20.841 1.00 97.31 72 ASN A C 1
ATOM 557 O O . ASN A 1 72 ? 4.962 -8.134 -20.600 1.00 97.31 72 ASN A O 1
ATOM 561 N N . VAL A 1 73 ? 5.729 -9.636 -22.069 1.00 98.38 73 VAL A N 1
ATOM 562 C CA . VAL A 1 73 ? 5.500 -8.800 -23.253 1.00 98.38 73 VAL A CA 1
ATOM 563 C C . VAL A 1 73 ? 4.120 -9.112 -23.819 1.00 98.38 73 VAL A C 1
ATOM 565 O O . VAL A 1 73 ? 3.828 -10.257 -24.133 1.00 98.38 73 VAL A O 1
ATOM 568 N N . VAL A 1 74 ? 3.275 -8.100 -24.010 1.00 98.06 74 VAL A N 1
ATOM 569 C CA . VAL A 1 74 ? 1.957 -8.266 -24.648 1.00 98.06 74 VAL A CA 1
ATOM 570 C C . VAL A 1 74 ? 1.739 -7.123 -25.626 1.00 98.06 74 VAL A C 1
ATOM 572 O O . VAL A 1 74 ? 2.074 -5.973 -25.340 1.00 98.06 74 VAL A O 1
ATOM 575 N N . GLY A 1 75 ? 1.221 -7.428 -26.818 1.00 97.69 75 GLY A N 1
ATOM 576 C CA . GLY A 1 75 ? 1.023 -6.418 -27.862 1.00 97.69 75 GLY A CA 1
ATOM 577 C C . GLY A 1 75 ? 2.322 -5.701 -28.258 1.00 97.69 75 GLY A C 1
ATOM 578 O O . GLY A 1 75 ? 2.300 -4.516 -28.599 1.00 97.69 75 GLY A O 1
ATOM 579 N N . GLY A 1 76 ? 3.463 -6.390 -28.164 1.00 98.25 76 GLY A N 1
ATOM 580 C CA . GLY A 1 76 ? 4.786 -5.850 -28.485 1.00 98.25 76 GLY A CA 1
ATOM 581 C C . GLY A 1 76 ? 5.289 -4.781 -27.522 1.00 98.25 76 GLY A C 1
ATOM 582 O O . GLY A 1 76 ? 6.128 -3.978 -27.917 1.00 98.25 76 GLY A O 1
ATOM 583 N N . LEU A 1 77 ? 4.767 -4.740 -26.296 1.00 98.50 77 LEU A N 1
ATOM 584 C CA . LEU A 1 77 ? 5.163 -3.787 -25.264 1.00 98.50 77 LEU A CA 1
ATOM 585 C C . LEU A 1 77 ? 5.526 -4.528 -23.972 1.00 98.50 77 LEU A C 1
ATOM 587 O O . LEU A 1 77 ? 4.855 -5.492 -23.594 1.00 98.50 77 LEU A O 1
ATOM 591 N N . SER A 1 78 ? 6.581 -4.080 -23.292 1.00 98.31 78 SER A N 1
ATOM 592 C CA . SER A 1 78 ? 6.935 -4.551 -21.947 1.00 98.31 78 SER A CA 1
ATOM 593 C C . SER A 1 78 ? 5.954 -4.013 -20.889 1.00 98.31 78 SER A C 1
ATOM 595 O O . SER A 1 78 ? 5.171 -3.101 -21.179 1.00 98.31 78 SER A O 1
ATOM 597 N N . PRO A 1 79 ? 5.964 -4.547 -19.653 1.00 98.50 79 PRO A N 1
ATOM 598 C CA . PRO A 1 79 ? 5.147 -4.029 -18.552 1.00 98.50 79 PRO A CA 1
ATOM 599 C C . PRO A 1 79 ? 5.316 -2.520 -18.328 1.00 98.50 79 PRO A C 1
ATOM 601 O O . PRO A 1 79 ? 4.322 -1.795 -18.250 1.00 98.50 79 PRO A O 1
ATOM 604 N N . ASP A 1 80 ? 6.563 -2.041 -18.311 1.00 98.19 80 ASP A N 1
ATOM 605 C CA . ASP A 1 80 ? 6.881 -0.625 -18.111 1.00 98.19 80 ASP A CA 1
ATOM 606 C C . ASP A 1 80 ? 6.362 0.248 -19.255 1.00 98.19 80 ASP A C 1
ATOM 608 O O . ASP A 1 80 ? 5.686 1.242 -19.008 1.00 98.19 80 ASP A O 1
ATOM 612 N N . GLU A 1 81 ? 6.589 -0.151 -20.511 1.00 98.38 81 GLU A N 1
ATOM 613 C CA . GLU A 1 81 ? 6.104 0.594 -21.681 1.00 98.38 81 GLU A CA 1
ATOM 614 C C . GLU A 1 81 ? 4.577 0.699 -21.687 1.00 98.38 81 GLU A C 1
ATOM 616 O O . GLU A 1 81 ? 4.020 1.764 -21.967 1.00 98.38 81 GLU A O 1
ATOM 621 N N . ARG A 1 82 ? 3.880 -0.392 -21.343 1.00 98.19 82 ARG A N 1
ATOM 622 C CA . ARG A 1 82 ? 2.417 -0.380 -21.232 1.00 98.19 82 ARG A CA 1
ATOM 623 C C . ARG A 1 82 ? 1.954 0.564 -20.123 1.00 98.19 82 ARG A C 1
ATOM 625 O O . ARG A 1 82 ? 0.977 1.281 -20.333 1.00 98.19 82 ARG A O 1
ATOM 632 N N . ALA A 1 83 ? 2.635 0.588 -18.976 1.00 98.06 83 ALA A N 1
ATOM 633 C CA . ALA A 1 83 ? 2.305 1.487 -17.873 1.00 98.06 83 ALA A CA 1
ATOM 634 C C . ALA A 1 83 ? 2.573 2.960 -18.222 1.00 98.06 83 ALA A C 1
ATOM 636 O O . ALA A 1 83 ? 1.756 3.823 -17.904 1.00 98.06 83 ALA A O 1
ATOM 637 N N . THR A 1 84 ? 3.670 3.256 -18.925 1.00 97.69 84 THR A N 1
ATOM 638 C CA . THR A 1 84 ? 3.994 4.612 -19.395 1.00 97.69 84 THR A CA 1
ATOM 639 C C . THR A 1 84 ? 2.950 5.151 -20.372 1.00 97.69 84 THR A C 1
ATOM 641 O O . THR A 1 84 ? 2.662 6.344 -20.352 1.00 97.69 84 THR A O 1
ATOM 644 N N . LEU A 1 85 ? 2.365 4.289 -21.209 1.00 97.25 85 LEU A N 1
ATOM 645 C CA . LEU A 1 85 ? 1.354 4.666 -22.203 1.00 97.25 85 LEU A CA 1
ATOM 646 C C . LEU A 1 85 ? -0.087 4.665 -21.662 1.00 97.25 85 LEU A C 1
ATOM 648 O O . LEU A 1 85 ? -1.017 4.961 -22.414 1.00 97.25 85 LEU A O 1
ATOM 652 N N . ASP A 1 86 ? -0.297 4.314 -20.393 1.00 97.81 86 ASP A N 1
ATOM 653 C CA . ASP A 1 86 ? -1.631 4.201 -19.810 1.00 97.81 86 ASP A CA 1
ATOM 654 C C . ASP A 1 86 ? -2.207 5.585 -19.443 1.00 97.81 86 ASP A C 1
ATOM 656 O O . ASP A 1 86 ? -1.657 6.273 -18.572 1.00 97.81 86 ASP A O 1
ATOM 660 N N . PRO A 1 87 ? -3.338 6.007 -20.041 1.00 97.19 87 PRO A N 1
ATOM 661 C CA . PRO A 1 87 ? -3.911 7.328 -19.794 1.00 97.19 87 PRO A CA 1
ATOM 662 C C . PRO A 1 87 ? -4.341 7.535 -18.335 1.00 97.19 87 PRO A C 1
ATOM 664 O O . PRO A 1 87 ? -4.227 8.649 -17.820 1.00 97.19 87 PRO A O 1
ATOM 667 N N . VAL A 1 88 ? -4.784 6.482 -17.639 1.00 97.25 88 VAL A N 1
ATOM 668 C CA . VAL A 1 88 ? -5.204 6.558 -16.232 1.00 97.25 88 VAL A CA 1
ATOM 669 C C . VAL A 1 88 ? -3.995 6.798 -15.334 1.00 97.25 88 VAL A C 1
ATOM 671 O O . VAL A 1 88 ? -4.058 7.621 -14.416 1.00 97.25 88 VAL A O 1
ATOM 674 N N . LEU A 1 89 ? -2.873 6.122 -15.593 1.00 96.31 89 LEU A N 1
ATOM 675 C CA . LEU A 1 89 ? -1.644 6.342 -14.826 1.00 96.31 89 LEU A CA 1
ATOM 676 C C . LEU A 1 89 ? -1.036 7.717 -15.097 1.00 96.31 89 LEU A C 1
ATOM 678 O O . LEU A 1 89 ? -0.642 8.395 -14.146 1.00 96.31 89 LEU A O 1
ATOM 682 N N . ILE A 1 90 ? -1.017 8.157 -16.359 1.00 97.44 90 ILE A N 1
ATOM 683 C CA . ILE A 1 90 ? -0.578 9.508 -16.734 1.00 97.44 90 ILE A CA 1
ATOM 684 C C . ILE A 1 90 ? -1.409 10.556 -15.984 1.00 97.44 90 ILE A C 1
ATOM 686 O O . ILE A 1 90 ? -0.852 11.487 -15.398 1.00 97.44 90 ILE A O 1
ATOM 690 N N . GLN A 1 91 ? -2.734 10.394 -15.948 1.00 97.56 91 GLN A N 1
ATOM 691 C CA . GLN A 1 91 ? -3.624 11.315 -15.245 1.00 97.56 91 GLN A CA 1
ATOM 692 C C . GLN A 1 91 ? -3.371 11.320 -13.730 1.00 97.56 91 GLN A C 1
ATOM 694 O O . GLN A 1 91 ? -3.185 12.384 -13.137 1.00 97.56 91 GLN A O 1
ATOM 699 N N . ARG A 1 92 ? -3.258 10.144 -13.099 1.00 97.50 92 ARG A N 1
ATOM 700 C CA . ARG A 1 92 ? -2.918 10.027 -11.668 1.00 97.50 92 ARG A CA 1
ATOM 701 C C . ARG A 1 92 ? -1.564 10.662 -11.338 1.00 97.50 92 ARG A C 1
ATOM 703 O O . ARG A 1 92 ? -1.414 11.269 -10.276 1.00 97.50 92 ARG A O 1
ATOM 710 N N . ALA A 1 93 ? -0.578 10.533 -12.225 1.00 96.44 93 ALA A N 1
ATOM 711 C CA . ALA A 1 93 ? 0.729 11.159 -12.060 1.00 96.44 93 ALA A CA 1
ATOM 712 C C . ALA A 1 93 ? 0.625 12.692 -12.105 1.00 96.44 93 ALA A C 1
ATOM 714 O O . ALA A 1 93 ? 1.167 13.360 -11.222 1.00 96.44 93 ALA A O 1
ATOM 715 N N . LYS A 1 94 ? -0.136 13.247 -13.060 1.00 98.00 94 LYS A N 1
ATOM 716 C CA . LYS A 1 94 ? -0.417 14.691 -13.143 1.00 98.00 94 LYS A CA 1
ATOM 717 C C . LYS A 1 94 ? -1.108 15.212 -11.886 1.00 98.00 94 LYS A C 1
ATOM 719 O O . LYS A 1 94 ? -0.678 16.212 -11.320 1.00 98.00 94 LYS A O 1
ATOM 724 N N . GLU A 1 95 ? -2.132 14.515 -11.402 1.00 98.06 95 GLU A N 1
ATOM 725 C CA . GLU A 1 95 ? -2.842 14.898 -10.177 1.00 98.06 95 GLU A CA 1
ATOM 726 C C . GLU A 1 95 ? -1.938 14.858 -8.946 1.00 98.06 95 GLU A C 1
ATOM 728 O O . GLU A 1 95 ? -1.983 15.758 -8.107 1.00 98.06 95 GLU A O 1
ATOM 733 N N . ARG A 1 96 ? -1.088 13.831 -8.829 1.00 97.56 96 ARG A N 1
ATOM 734 C CA . ARG A 1 96 ? -0.110 13.738 -7.741 1.00 97.56 96 ARG A CA 1
ATOM 735 C C . ARG A 1 96 ? 0.891 14.890 -7.799 1.00 97.56 96 ARG A C 1
ATOM 737 O O . ARG A 1 96 ? 1.168 15.487 -6.760 1.00 97.56 96 ARG A O 1
ATOM 744 N N . ALA A 1 97 ? 1.391 15.222 -8.989 1.00 96.81 97 ALA A N 1
ATOM 745 C CA . ALA A 1 97 ? 2.282 16.359 -9.194 1.00 96.81 97 ALA A CA 1
ATOM 746 C C . ALA A 1 97 ? 1.596 17.687 -8.829 1.00 96.81 97 ALA A C 1
ATOM 748 O O . ALA A 1 97 ? 2.173 18.488 -8.098 1.00 96.81 97 ALA A O 1
ATOM 749 N N . ALA A 1 98 ? 0.338 17.885 -9.235 1.00 97.44 98 ALA A N 1
ATOM 750 C CA . ALA A 1 98 ? -0.443 19.071 -8.887 1.00 97.44 98 ALA A CA 1
ATOM 751 C C . ALA A 1 98 ? -0.662 19.202 -7.369 1.00 97.44 98 ALA A C 1
ATOM 753 O O . ALA A 1 98 ? -0.460 20.276 -6.803 1.00 97.44 98 ALA A O 1
ATOM 754 N N . ARG A 1 99 ? -1.002 18.106 -6.674 1.00 97.38 99 ARG A N 1
ATOM 755 C CA . ARG A 1 99 ? -1.136 18.100 -5.203 1.00 97.38 99 ARG A CA 1
ATOM 756 C C . ARG A 1 99 ? 0.191 18.384 -4.501 1.00 97.38 99 ARG A C 1
ATOM 758 O O . ARG A 1 99 ? 0.207 19.094 -3.497 1.00 97.38 99 ARG A O 1
ATOM 765 N N . ALA A 1 100 ? 1.296 17.842 -5.012 1.00 95.31 100 ALA A N 1
ATOM 766 C CA . ALA A 1 100 ? 2.629 18.113 -4.480 1.00 95.31 100 ALA A CA 1
ATOM 767 C C . ALA A 1 100 ? 3.026 19.585 -4.675 1.00 95.31 100 ALA A C 1
ATOM 769 O O . ALA A 1 100 ? 3.522 20.211 -3.742 1.00 95.31 100 ALA A O 1
ATOM 770 N N . ALA A 1 101 ? 2.741 20.167 -5.841 1.00 94.88 101 ALA A N 1
ATOM 771 C CA . ALA A 1 101 ? 2.965 21.587 -6.094 1.00 94.88 101 ALA A CA 1
ATOM 772 C C . ALA A 1 101 ? 2.111 22.470 -5.165 1.00 94.88 101 ALA A C 1
ATOM 774 O O . ALA A 1 101 ? 2.619 23.414 -4.562 1.00 94.88 101 ALA A O 1
ATOM 775 N N . ALA A 1 102 ? 0.834 22.125 -4.972 1.00 94.69 102 ALA A N 1
ATOM 776 C CA . ALA A 1 102 ? -0.055 22.846 -4.065 1.00 94.69 102 ALA A CA 1
ATOM 777 C C . ALA A 1 102 ? 0.423 22.790 -2.601 1.00 94.69 102 ALA A C 1
ATOM 779 O O . ALA A 1 102 ? 0.409 23.812 -1.915 1.00 94.69 102 ALA A O 1
ATOM 780 N N . SER A 1 103 ? 0.889 21.629 -2.120 1.00 92.94 103 SER A N 1
ATOM 781 C CA . SER A 1 103 ? 1.406 21.491 -0.749 1.00 92.94 103 SER A CA 1
ATOM 782 C C . SER A 1 103 ? 2.735 22.223 -0.535 1.00 92.94 103 SER A C 1
ATOM 784 O O . SER A 1 103 ? 2.976 22.773 0.540 1.00 92.94 103 SER A O 1
ATOM 786 N N . GLN A 1 104 ? 3.589 22.295 -1.559 1.00 89.62 104 GLN A N 1
ATOM 787 C CA . GLN A 1 104 ? 4.802 23.112 -1.518 1.00 89.62 104 GLN A CA 1
ATOM 788 C C . GLN A 1 104 ? 4.474 24.610 -1.493 1.00 89.62 104 GLN A C 1
ATOM 790 O O . GLN A 1 104 ? 5.064 25.345 -0.701 1.00 89.62 104 GLN A O 1
ATOM 795 N N . ALA A 1 105 ? 3.493 25.059 -2.281 1.00 90.06 105 ALA A N 1
ATOM 796 C CA . ALA A 1 105 ? 3.059 26.454 -2.300 1.00 90.06 105 ALA A CA 1
ATOM 797 C C . ALA A 1 105 ? 2.457 26.901 -0.955 1.00 90.06 105 ALA A C 1
ATOM 799 O O . ALA A 1 105 ? 2.757 27.997 -0.479 1.00 90.06 105 ALA A O 1
ATOM 800 N N . THR A 1 106 ? 1.647 26.061 -0.299 1.00 87.94 106 THR A N 1
ATOM 801 C CA . THR A 1 106 ? 1.117 26.375 1.040 1.00 87.94 106 THR A CA 1
ATOM 802 C C . THR A 1 106 ? 2.211 26.371 2.103 1.00 87.94 106 THR A C 1
ATOM 804 O O . THR A 1 106 ? 2.232 27.261 2.953 1.00 87.94 106 THR A O 1
ATOM 807 N N . LYS A 1 107 ? 3.169 25.436 2.032 1.00 84.62 107 LYS A N 1
ATOM 808 C CA . LYS A 1 107 ? 4.335 25.411 2.927 1.00 84.62 107 LYS A CA 1
ATOM 809 C C . LYS A 1 107 ? 5.233 26.639 2.758 1.00 84.62 107 LYS A C 1
ATOM 811 O O . LYS A 1 107 ? 5.781 27.104 3.747 1.00 84.62 107 LYS A O 1
ATOM 816 N N . ALA A 1 108 ? 5.377 27.171 1.546 1.00 82.00 108 ALA 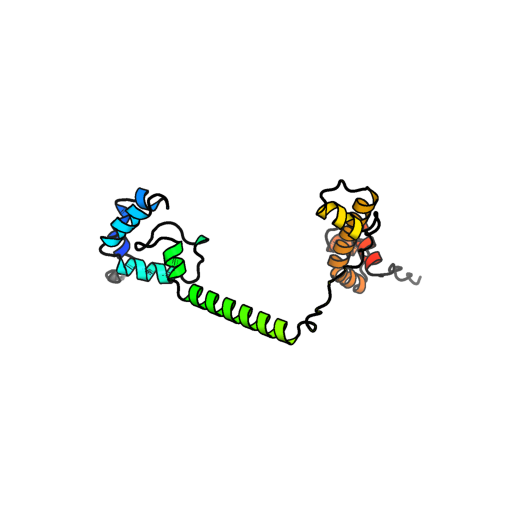A N 1
ATOM 817 C CA . ALA A 1 108 ? 6.137 28.398 1.308 1.00 82.00 108 ALA A CA 1
ATOM 818 C C . ALA A 1 108 ? 5.460 29.633 1.931 1.00 82.00 108 ALA A C 1
ATOM 820 O O . ALA A 1 108 ? 6.150 30.500 2.454 1.00 82.00 108 ALA A O 1
ATOM 821 N N . LYS A 1 109 ? 4.120 29.692 1.921 1.00 79.94 109 LYS A N 1
ATOM 822 C CA . LYS A 1 109 ? 3.347 30.811 2.492 1.00 79.94 109 LYS A CA 1
ATOM 823 C C . LYS A 1 109 ? 3.234 30.764 4.018 1.00 79.94 109 LYS A C 1
ATOM 825 O O . LYS A 1 109 ? 3.329 31.798 4.663 1.00 79.94 109 LYS A O 1
ATOM 830 N N . ASN A 1 110 ? 3.032 29.571 4.577 1.00 76.69 110 ASN A N 1
ATOM 831 C CA . ASN A 1 110 ? 2.804 29.365 6.015 1.00 76.69 110 ASN A CA 1
ATOM 832 C C . ASN A 1 110 ? 4.040 28.825 6.744 1.00 76.69 110 ASN A C 1
ATOM 834 O O . ASN A 1 110 ? 3.973 28.483 7.926 1.00 76.69 110 ASN A O 1
ATOM 838 N N . GLY A 1 111 ? 5.158 28.680 6.034 1.00 62.69 111 GLY A N 1
ATOM 839 C CA . GLY A 1 111 ? 6.426 28.347 6.656 1.00 62.69 111 GLY A CA 1
ATOM 840 C C . GLY A 1 111 ? 6.783 29.451 7.649 1.00 62.69 111 GLY A C 1
ATOM 841 O O . GLY A 1 111 ? 6.575 30.624 7.333 1.00 62.69 111 GLY A O 1
ATOM 842 N N . PRO A 1 112 ? 7.301 29.119 8.846 1.00 69.56 112 PRO A N 1
ATOM 843 C CA . PRO A 1 112 ? 7.844 30.148 9.722 1.00 69.56 112 PRO A CA 1
ATOM 844 C C . PRO A 1 112 ? 8.855 30.957 8.908 1.00 69.56 112 PRO A C 1
ATOM 846 O O . PRO A 1 112 ? 9.641 30.349 8.170 1.00 69.56 112 PRO A O 1
ATOM 849 N N . ALA A 1 113 ? 8.798 32.293 9.008 1.00 70.62 113 ALA A N 1
ATOM 850 C CA . ALA A 1 113 ? 9.753 33.187 8.359 1.00 70.62 113 ALA A CA 1
ATOM 851 C C . ALA A 1 113 ? 11.146 32.566 8.484 1.00 70.62 113 ALA A C 1
ATOM 853 O O . ALA A 1 113 ? 11.536 32.186 9.592 1.00 70.62 113 ALA A O 1
ATOM 854 N N . ALA A 1 114 ? 11.812 32.345 7.344 1.00 59.31 114 ALA A N 1
ATOM 855 C CA . ALA A 1 114 ? 13.068 31.614 7.283 1.00 59.31 114 ALA A CA 1
ATOM 856 C C . ALA A 1 114 ? 14.023 32.212 8.316 1.00 59.31 114 ALA A C 1
ATOM 858 O O . ALA A 1 114 ? 14.518 33.322 8.150 1.00 59.31 114 ALA A O 1
ATOM 859 N N . TRP A 1 115 ? 14.211 31.511 9.430 1.00 62.22 115 TRP A N 1
ATOM 860 C CA . TRP A 1 115 ? 15.094 31.980 10.477 1.00 62.22 115 TRP A CA 1
ATOM 861 C C . TRP A 1 115 ? 16.515 31.856 9.924 1.00 62.22 115 TRP A C 1
ATOM 863 O O . TRP A 1 115 ? 17.010 30.749 9.723 1.00 62.22 115 TRP A O 1
ATOM 873 N N . THR A 1 116 ? 17.124 32.995 9.597 1.00 77.88 116 THR A N 1
ATOM 874 C CA . THR A 1 116 ? 18.429 33.114 8.924 1.00 77.88 116 THR A CA 1
ATOM 875 C C . THR A 1 116 ? 19.616 32.972 9.878 1.00 77.88 116 THR A C 1
ATOM 877 O O . THR A 1 116 ? 20.763 33.108 9.462 1.00 77.88 116 THR A O 1
ATOM 880 N N . GLY A 1 117 ? 19.366 32.684 11.157 1.00 78.19 117 GLY A N 1
ATOM 881 C CA . GLY A 1 117 ? 20.426 32.439 12.127 1.00 78.19 117 GLY A CA 1
ATOM 882 C C . GLY A 1 117 ? 21.070 31.047 11.986 1.00 78.19 117 GLY A C 1
ATOM 883 O O . GLY A 1 117 ? 20.493 30.129 11.396 1.00 78.19 117 GLY A O 1
ATOM 884 N N . PRO A 1 118 ? 22.263 30.836 12.568 1.00 72.81 118 PRO A N 1
ATOM 885 C CA . PRO A 1 118 ? 22.846 29.508 12.738 1.00 72.81 118 PRO A CA 1
ATOM 886 C C . PRO A 1 118 ? 22.071 28.737 13.807 1.00 72.81 118 PRO A C 1
ATOM 888 O O . PRO A 1 118 ? 22.082 29.118 14.975 1.00 72.81 118 PRO A O 1
ATOM 891 N N . ARG A 1 119 ? 21.378 27.650 13.433 1.00 74.06 119 ARG A N 1
ATOM 892 C CA . ARG A 1 119 ? 20.479 26.93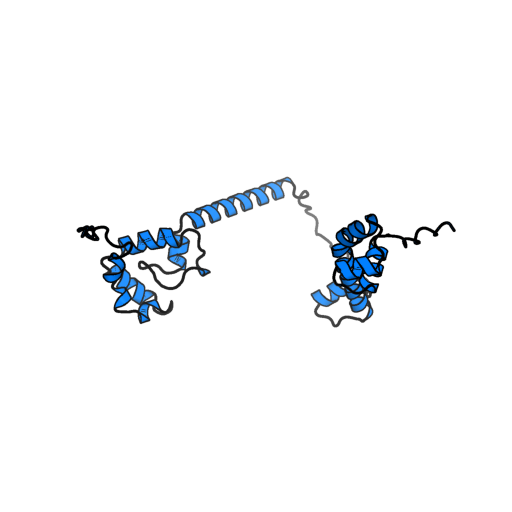4 14.359 1.00 74.06 119 ARG A CA 1
ATOM 893 C C . ARG A 1 119 ? 21.325 26.134 15.324 1.00 74.06 119 ARG A C 1
ATOM 895 O O . ARG A 1 119 ? 21.543 24.943 15.116 1.00 74.06 119 ARG A O 1
ATOM 902 N N . VAL A 1 120 ? 21.785 26.788 16.385 1.00 75.75 120 VAL A N 1
ATOM 903 C CA . VAL A 1 120 ? 22.369 26.119 17.538 1.00 75.75 120 VAL A CA 1
ATOM 904 C C . VAL A 1 120 ? 21.225 25.333 18.161 1.00 75.75 120 VAL A C 1
ATOM 906 O O . VAL A 1 120 ? 20.408 25.865 18.911 1.00 75.75 120 VAL A O 1
ATOM 909 N N . LYS A 1 121 ? 21.071 24.071 17.745 1.00 75.19 121 LYS A N 1
ATOM 910 C CA . LYS A 1 121 ? 20.129 23.160 18.386 1.00 75.19 121 LYS A CA 1
ATOM 911 C C . LYS A 1 121 ? 20.557 23.105 19.844 1.00 75.19 121 LYS A C 1
ATOM 913 O O . LYS A 1 121 ? 21.636 22.592 20.132 1.00 75.19 121 LYS A O 1
ATOM 918 N N . ALA A 1 122 ? 19.734 23.656 20.735 1.00 79.25 122 ALA A N 1
ATOM 919 C CA . ALA A 1 122 ? 19.947 23.487 22.161 1.00 79.25 122 ALA A CA 1
ATOM 920 C C . ALA A 1 122 ? 20.159 21.986 22.428 1.00 79.25 122 ALA A C 1
ATOM 922 O O . ALA A 1 122 ? 19.451 21.171 21.817 1.00 79.25 122 ALA A O 1
ATOM 923 N N . PRO A 1 123 ? 21.139 21.605 23.265 1.00 80.06 123 PRO A N 1
ATOM 924 C CA . PRO A 1 123 ? 21.385 20.206 23.567 1.00 80.06 123 PRO A CA 1
ATOM 925 C C . PRO A 1 123 ? 20.084 19.603 24.091 1.00 80.06 123 PRO A C 1
ATOM 927 O O . PRO A 1 123 ? 19.572 19.987 25.143 1.00 80.06 123 PRO A O 1
ATOM 930 N N . VAL A 1 124 ? 19.503 18.694 23.308 1.00 84.12 124 VAL A N 1
ATOM 931 C CA . VAL A 1 124 ? 18.288 17.995 23.712 1.00 84.12 124 VAL A CA 1
ATOM 932 C C . VAL A 1 124 ? 18.697 17.117 24.884 1.00 84.12 124 VAL A C 1
ATOM 934 O O . VAL A 1 124 ? 19.506 16.203 24.711 1.00 84.12 124 VAL A O 1
ATOM 937 N N . LYS A 1 125 ? 18.182 17.419 26.082 1.00 88.31 125 LYS A N 1
ATOM 938 C CA . LYS A 1 125 ? 18.408 16.576 27.260 1.00 88.31 125 LYS A CA 1
ATOM 939 C C . LYS A 1 125 ? 18.021 15.147 26.885 1.00 88.31 125 LYS A C 1
ATOM 941 O O . LYS A 1 125 ? 16.913 14.924 26.389 1.00 88.31 125 LYS A O 1
ATOM 946 N N . ARG A 1 126 ? 18.944 14.196 27.064 1.00 87.25 126 ARG A N 1
ATOM 947 C CA . ARG A 1 126 ? 18.645 12.785 26.803 1.00 87.25 126 ARG A CA 1
ATOM 948 C C . ARG A 1 126 ? 17.453 12.383 27.685 1.00 87.25 126 ARG A C 1
ATOM 950 O O . ARG A 1 126 ? 17.459 12.732 28.868 1.00 87.25 126 ARG A O 1
ATOM 957 N N . PRO A 1 127 ? 16.421 11.721 27.132 1.00 90.50 127 PRO A N 1
ATOM 958 C CA . PRO A 1 127 ? 15.331 11.202 27.943 1.00 90.50 127 PRO A CA 1
ATOM 959 C C . PRO A 1 127 ? 15.897 10.241 28.989 1.00 90.50 127 PRO A C 1
ATOM 961 O O . PRO A 1 127 ? 16.849 9.511 28.717 1.00 90.50 127 PRO A O 1
ATOM 964 N N . GLN A 1 128 ? 15.314 10.262 30.182 1.00 92.88 128 GLN A N 1
ATOM 965 C CA . GLN A 1 128 ? 15.691 9.346 31.250 1.00 92.88 128 GLN A CA 1
ATOM 966 C C . GLN A 1 128 ? 15.258 7.914 30.889 1.00 92.88 128 GLN A C 1
ATOM 968 O O . GLN A 1 128 ? 14.176 7.708 30.317 1.00 92.88 128 GLN A O 1
ATOM 973 N N . CYS A 1 129 ? 16.108 6.938 31.221 1.00 96.19 129 CYS A N 1
ATOM 974 C CA . CYS A 1 129 ? 15.772 5.514 31.189 1.00 96.19 129 CYS A CA 1
ATOM 975 C C . CYS A 1 129 ? 14.555 5.215 32.080 1.00 96.19 129 CYS A C 1
ATOM 977 O O . CYS A 1 129 ? 14.187 6.016 32.940 1.00 96.19 129 CYS A O 1
ATOM 979 N N . GLY A 1 130 ? 13.889 4.084 31.842 1.00 96.19 130 GLY A N 1
ATOM 980 C CA . GLY A 1 130 ? 12.635 3.744 32.526 1.00 96.19 130 GLY A CA 1
ATOM 981 C C . GLY A 1 130 ? 11.388 4.434 31.971 1.00 96.19 130 GLY A C 1
ATOM 982 O O . GLY A 1 130 ? 10.311 4.332 32.548 1.00 96.19 130 GLY A O 1
ATOM 983 N N . THR A 1 131 ? 11.500 5.123 30.834 1.00 96.81 131 THR A N 1
ATOM 984 C CA . THR A 1 131 ? 10.363 5.744 30.141 1.00 96.81 131 THR A CA 1
ATOM 985 C C . THR A 1 131 ? 10.191 5.150 28.749 1.00 96.81 131 THR A C 1
ATOM 987 O O . THR A 1 131 ? 11.147 4.669 28.139 1.00 96.81 131 THR A O 1
ATOM 990 N N . TYR A 1 132 ? 8.989 5.246 28.172 1.00 96.50 132 TYR A N 1
ATOM 991 C CA . TYR A 1 132 ? 8.788 4.846 26.773 1.00 96.50 132 TYR A CA 1
ATOM 992 C C . TYR A 1 132 ? 9.660 5.663 25.799 1.00 96.50 132 TYR A C 1
ATOM 994 O O . TYR A 1 132 ? 10.109 5.152 24.773 1.00 96.50 132 TYR A O 1
ATOM 1002 N N . THR A 1 133 ? 9.941 6.929 26.118 1.00 95.94 133 THR A N 1
ATOM 1003 C CA . THR A 1 133 ? 10.881 7.755 25.349 1.00 95.94 133 THR A CA 1
ATOM 1004 C C . THR A 1 133 ? 12.322 7.260 25.448 1.00 95.94 133 THR A C 1
ATOM 1006 O O . THR A 1 133 ? 13.023 7.304 24.439 1.00 95.94 133 THR A O 1
ATOM 1009 N N . GLY A 1 134 ? 12.743 6.746 26.608 1.00 96.31 134 GLY A N 1
ATOM 1010 C CA . GLY A 1 134 ? 14.016 6.037 26.774 1.00 96.31 134 GLY A CA 1
ATOM 1011 C C . GLY A 1 134 ? 14.065 4.751 25.942 1.00 96.31 134 GLY A C 1
ATOM 1012 O O . GLY A 1 134 ? 14.970 4.581 25.132 1.00 96.31 134 GLY A O 1
ATOM 1013 N N . TYR A 1 135 ? 13.019 3.918 26.009 1.00 97.56 135 TYR A N 1
ATOM 1014 C CA . TYR A 1 135 ? 12.896 2.708 25.181 1.00 97.56 135 TYR A CA 1
ATOM 1015 C C . TYR A 1 135 ? 13.053 3.000 23.677 1.00 97.56 135 TYR A C 1
ATOM 1017 O O . TYR A 1 135 ? 13.809 2.330 22.976 1.00 97.56 135 TYR A O 1
ATOM 1025 N N . ARG A 1 136 ? 12.386 4.049 23.175 1.00 97.19 136 ARG A N 1
ATOM 1026 C CA . ARG A 1 136 ? 12.489 4.476 21.767 1.00 97.19 136 ARG A CA 1
ATOM 1027 C C . ARG A 1 136 ? 13.867 5.006 21.388 1.00 97.19 136 ARG A C 1
ATOM 1029 O O . ARG A 1 136 ? 14.224 4.963 20.211 1.00 97.19 136 ARG A O 1
ATOM 1036 N N . LEU A 1 137 ? 14.616 5.543 22.350 1.00 95.81 137 LEU A N 1
ATOM 1037 C CA . LEU A 1 137 ? 15.989 5.968 22.121 1.00 95.81 137 LEU A CA 1
ATOM 1038 C C . LEU A 1 137 ? 16.901 4.754 21.916 1.00 95.81 137 LEU A C 1
ATOM 1040 O O . LEU A 1 137 ? 17.628 4.749 20.926 1.00 95.81 137 LEU A O 1
ATOM 1044 N N . HIS A 1 138 ? 16.797 3.727 22.770 1.00 96.12 138 HIS A N 1
ATOM 1045 C CA . HIS A 1 138 ? 17.541 2.474 22.596 1.00 96.12 138 HIS A CA 1
ATOM 1046 C C . HIS A 1 138 ? 17.244 1.827 21.240 1.00 96.12 138 HIS A C 1
ATOM 1048 O O . HIS A 1 138 ? 18.174 1.497 20.510 1.00 96.12 138 HIS A O 1
ATOM 1054 N N . GLU A 1 139 ? 15.966 1.750 20.847 1.00 97.12 139 GLU A N 1
ATOM 1055 C CA . GLU A 1 139 ? 15.555 1.204 19.543 1.00 97.12 139 GLU A CA 1
ATOM 1056 C C . GLU A 1 139 ? 16.195 1.966 18.372 1.00 97.12 139 GLU A C 1
ATOM 1058 O O . GLU A 1 139 ? 16.701 1.362 17.431 1.00 97.12 139 GLU A O 1
ATOM 1063 N N . ARG A 1 140 ? 16.208 3.304 18.430 1.00 96.31 140 ARG A N 1
ATOM 1064 C CA . ARG A 1 140 ? 16.797 4.138 17.372 1.00 96.31 140 ARG A CA 1
ATOM 1065 C C . ARG A 1 140 ? 18.320 4.018 17.304 1.00 96.31 140 ARG A C 1
ATOM 1067 O O . ARG A 1 140 ? 18.877 4.137 16.217 1.00 96.31 140 ARG A O 1
ATOM 1074 N N . ASN A 1 141 ? 18.973 3.844 18.448 1.00 94.75 141 ASN A N 1
ATOM 1075 C CA . ASN A 1 141 ? 20.427 3.748 18.536 1.00 94.75 141 ASN A CA 1
ATOM 1076 C C . ASN A 1 141 ? 20.945 2.311 18.340 1.00 94.75 141 ASN A C 1
ATOM 1078 O O . ASN A 1 141 ? 22.146 2.134 18.164 1.00 94.75 141 ASN A O 1
ATOM 1082 N N . GLY A 1 142 ? 20.069 1.299 18.371 1.00 96.56 142 GLY A N 1
ATOM 1083 C CA . GLY A 1 142 ? 20.460 -0.114 18.325 1.00 96.56 142 GLY A CA 1
ATOM 1084 C C . GLY A 1 142 ? 21.107 -0.615 19.622 1.00 96.56 142 GLY A C 1
ATOM 1085 O O . GLY A 1 142 ? 21.916 -1.537 19.589 1.00 96.56 142 GLY A O 1
ATOM 1086 N N . GLU A 1 143 ? 20.789 0.006 20.758 1.00 96.00 143 GLU A N 1
ATOM 1087 C CA . GLU A 1 143 ? 21.325 -0.363 22.072 1.00 96.00 143 GLU A CA 1
ATOM 1088 C C . GLU A 1 143 ? 20.500 -1.494 22.717 1.00 96.00 143 GLU A C 1
ATOM 1090 O O . GLU A 1 143 ? 19.312 -1.658 22.429 1.00 96.00 143 GLU A O 1
ATOM 1095 N N . ILE A 1 144 ? 21.115 -2.258 23.629 1.00 96.88 144 ILE A N 1
ATOM 1096 C CA . ILE A 1 144 ? 20.395 -3.235 24.460 1.00 96.88 144 ILE A CA 1
ATOM 1097 C C . ILE A 1 144 ? 19.474 -2.476 25.422 1.00 96.88 144 ILE A C 1
ATOM 1099 O O . ILE A 1 144 ? 19.901 -1.535 26.089 1.00 96.88 144 ILE A O 1
ATOM 1103 N N . TYR A 1 145 ? 18.212 -2.894 25.496 1.00 97.56 145 TYR A N 1
ATOM 1104 C CA . TYR A 1 145 ? 17.220 -2.282 26.375 1.00 97.56 145 TYR A CA 1
ATOM 1105 C C . TYR A 1 145 ? 17.495 -2.616 27.842 1.00 97.56 145 TYR A C 1
ATOM 1107 O O . TYR A 1 145 ? 17.656 -3.787 28.186 1.00 97.56 145 TYR A O 1
ATOM 1115 N N . ASP A 1 146 ? 17.452 -1.612 28.715 1.00 97.31 146 ASP A N 1
ATOM 1116 C CA . ASP A 1 146 ? 17.374 -1.858 30.153 1.00 97.31 146 ASP A CA 1
ATOM 1117 C C . ASP A 1 146 ? 15.981 -2.381 30.574 1.00 97.31 146 ASP A C 1
ATOM 1119 O O . ASP A 1 146 ? 14.971 -2.212 29.874 1.00 97.31 146 ASP A O 1
ATOM 1123 N N . GLU A 1 147 ? 15.921 -3.041 31.736 1.00 97.50 147 GLU A N 1
ATOM 1124 C CA . GLU A 1 147 ? 14.686 -3.639 32.264 1.00 97.50 147 GLU A CA 1
ATOM 1125 C C . GLU A 1 147 ? 13.583 -2.596 32.489 1.00 97.50 147 GLU A C 1
ATOM 1127 O O . GLU A 1 147 ? 12.408 -2.856 32.220 1.00 97.50 147 GLU A O 1
ATOM 1132 N N . ALA A 1 148 ? 13.955 -1.391 32.924 1.00 97.62 148 ALA A N 1
ATOM 1133 C CA . ALA A 1 148 ? 13.011 -0.319 33.211 1.00 97.62 148 ALA A CA 1
ATOM 1134 C C . ALA A 1 148 ? 12.316 0.184 31.929 1.00 97.62 148 ALA A C 1
ATOM 1136 O O . ALA A 1 148 ? 11.105 0.410 31.908 1.00 97.62 148 ALA A O 1
ATOM 1137 N N . CYS A 1 149 ? 13.054 0.331 30.830 1.00 97.94 149 CYS A N 1
ATOM 1138 C CA . CYS A 1 149 ? 12.542 0.714 29.519 1.00 97.94 149 CYS A CA 1
ATOM 1139 C C . CYS A 1 149 ? 11.657 -0.386 28.922 1.00 97.94 149 CYS A C 1
ATOM 1141 O O . CYS A 1 149 ? 10.616 -0.081 28.328 1.00 97.94 149 CYS A O 1
ATOM 1143 N N . LEU A 1 150 ? 12.033 -1.660 29.092 1.00 97.88 150 LEU A N 1
ATOM 1144 C CA . LEU A 1 150 ? 11.191 -2.794 28.699 1.00 97.88 150 LEU A CA 1
ATOM 1145 C C . LEU A 1 150 ? 9.864 -2.790 29.465 1.00 97.88 150 LEU A C 1
ATOM 1147 O O . LEU A 1 150 ? 8.802 -2.905 28.843 1.00 97.88 150 LEU A O 1
ATOM 1151 N N . ALA A 1 151 ? 9.908 -2.583 30.784 1.00 97.56 151 ALA A N 1
ATOM 1152 C CA . ALA A 1 151 ? 8.722 -2.473 31.627 1.00 97.56 151 ALA A CA 1
ATOM 1153 C C . ALA A 1 151 ? 7.821 -1.306 31.189 1.00 97.56 151 ALA A C 1
ATOM 1155 O O . ALA A 1 151 ? 6.624 -1.503 30.973 1.00 97.56 151 ALA A O 1
ATOM 1156 N N . ALA A 1 152 ? 8.393 -0.123 30.941 1.00 97.38 152 ALA A N 1
ATOM 1157 C CA . ALA A 1 152 ? 7.649 1.048 30.477 1.00 97.38 152 ALA A CA 1
ATOM 1158 C C . ALA A 1 152 ? 6.966 0.820 29.114 1.00 97.38 152 ALA A C 1
ATOM 1160 O O . ALA A 1 152 ? 5.825 1.241 28.890 1.00 97.38 152 ALA A O 1
ATOM 1161 N N . ASN A 1 153 ? 7.628 0.131 28.178 1.00 97.94 153 ASN A N 1
ATOM 1162 C CA . ASN A 1 153 ? 7.006 -0.227 26.902 1.00 97.94 153 ASN A CA 1
ATOM 1163 C C . ASN A 1 153 ? 5.876 -1.254 27.087 1.00 97.94 153 ASN A C 1
ATOM 1165 O O . ASN A 1 153 ? 4.805 -1.104 26.490 1.00 97.94 153 ASN A O 1
ATOM 1169 N N . ALA A 1 154 ? 6.080 -2.265 27.936 1.00 97.19 154 ALA A N 1
ATOM 1170 C CA . ALA A 1 154 ? 5.058 -3.256 28.261 1.00 97.19 154 ALA A CA 1
ATOM 1171 C C . ALA A 1 154 ? 3.819 -2.607 28.904 1.00 97.19 154 ALA A C 1
ATOM 1173 O O . ALA A 1 154 ? 2.689 -2.902 28.501 1.00 97.19 154 ALA A O 1
ATOM 1174 N N . GLU A 1 155 ? 4.018 -1.673 29.836 1.00 96.06 155 GLU A N 1
ATOM 1175 C CA . GLU A 1 155 ? 2.951 -0.893 30.462 1.00 96.06 155 GLU A CA 1
ATOM 1176 C C . GLU A 1 155 ? 2.176 -0.074 29.425 1.00 96.06 155 GLU A C 1
ATOM 1178 O O . GLU A 1 155 ? 0.948 -0.179 29.342 1.00 96.06 155 GLU A O 1
ATOM 1183 N N . ARG A 1 156 ? 2.878 0.665 28.554 1.00 96.94 156 ARG A N 1
ATOM 1184 C CA . ARG A 1 156 ? 2.244 1.437 27.476 1.00 96.94 156 ARG A CA 1
ATOM 1185 C C . ARG A 1 156 ? 1.408 0.553 26.553 1.00 96.94 156 ARG A C 1
ATOM 1187 O O . ARG A 1 156 ? 0.291 0.920 26.184 1.00 96.94 156 ARG A O 1
ATOM 1194 N N . LEU A 1 157 ? 1.928 -0.611 26.160 1.00 97.00 157 LEU A N 1
ATOM 1195 C CA . LEU A 1 157 ? 1.198 -1.560 25.317 1.00 97.00 157 LEU A CA 1
ATOM 1196 C C . LEU A 1 157 ? -0.031 -2.125 26.038 1.00 97.00 157 LEU A C 1
ATOM 1198 O O . LEU A 1 157 ? -1.088 -2.256 25.417 1.00 97.00 157 LEU A O 1
ATOM 1202 N N . ALA A 1 158 ? 0.077 -2.424 27.335 1.00 94.19 158 ALA A N 1
ATOM 1203 C CA . ALA A 1 158 ? -1.055 -2.856 28.147 1.00 94.19 158 ALA A CA 1
ATOM 1204 C C . ALA A 1 158 ? -2.137 -1.767 28.228 1.00 94.19 158 ALA A C 1
ATOM 1206 O O . ALA A 1 158 ? -3.309 -2.070 27.996 1.00 94.19 158 ALA A O 1
ATOM 1207 N N . ARG A 1 159 ? -1.750 -0.506 28.462 1.00 94.88 159 ARG A N 1
A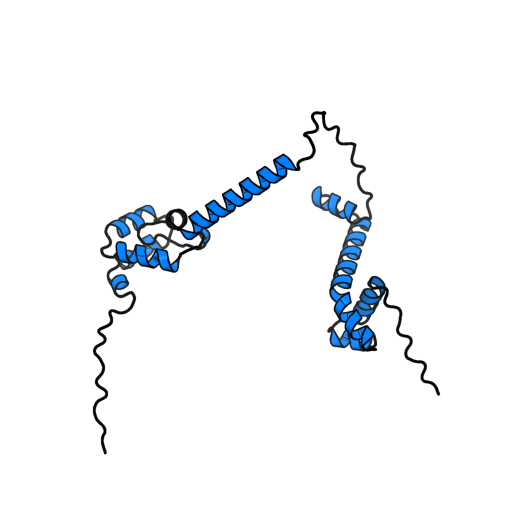TOM 1208 C CA . ARG A 1 159 ? -2.662 0.646 28.469 1.00 94.88 159 ARG A CA 1
ATOM 1209 C C . ARG A 1 159 ? -3.351 0.836 27.118 1.00 94.88 159 ARG A C 1
ATOM 1211 O O . ARG A 1 159 ? -4.572 0.896 27.070 1.00 94.88 159 ARG A O 1
ATOM 1218 N N . ARG A 1 160 ? -2.609 0.814 26.006 1.00 96.56 160 ARG A N 1
ATOM 1219 C CA . ARG A 1 160 ? -3.184 0.947 24.652 1.00 96.56 160 ARG A CA 1
ATOM 1220 C C . ARG A 1 160 ? -4.190 -0.166 24.331 1.00 96.56 160 ARG A C 1
ATOM 1222 O O . ARG A 1 160 ? -5.213 0.078 23.694 1.00 96.56 160 ARG A O 1
ATOM 1229 N N . ARG A 1 161 ? -3.913 -1.407 24.753 1.00 96.06 161 ARG A N 1
ATOM 1230 C CA . ARG A 1 161 ? -4.861 -2.530 24.613 1.00 96.06 161 ARG A CA 1
ATOM 1231 C C . ARG A 1 161 ? -6.109 -2.317 25.466 1.00 96.06 161 ARG A C 1
ATOM 1233 O O . ARG A 1 161 ? -7.198 -2.663 25.014 1.00 96.06 161 ARG A O 1
ATOM 1240 N N . ALA A 1 162 ? -5.948 -1.768 26.669 1.00 95.75 162 ALA A N 1
ATOM 1241 C CA . ALA A 1 162 ? -7.056 -1.445 27.552 1.00 95.75 162 ALA A CA 1
ATOM 1242 C C . ALA A 1 162 ? -7.946 -0.335 26.965 1.00 95.75 162 ALA A C 1
ATOM 1244 O O . ALA A 1 162 ? -9.149 -0.535 26.833 1.00 95.75 162 ALA A O 1
ATOM 1245 N N . GLU A 1 163 ? -7.352 0.769 26.504 1.00 95.12 163 GLU A N 1
ATOM 1246 C CA . GLU A 1 163 ? -8.048 1.885 25.844 1.00 95.12 163 GLU A CA 1
ATOM 1247 C C . GLU A 1 163 ? -8.857 1.422 24.626 1.00 95.12 163 GLU A C 1
ATOM 1249 O O . GLU A 1 163 ? -10.002 1.828 24.456 1.00 95.12 163 GLU A O 1
ATOM 1254 N N . LYS A 1 164 ? -8.315 0.499 23.817 1.00 97.25 164 LYS A N 1
ATOM 1255 C CA . LYS A 1 164 ? -9.037 -0.069 22.666 1.00 97.25 164 LYS A CA 1
ATOM 1256 C C . LYS A 1 164 ? -10.314 -0.824 23.070 1.00 97.25 164 LYS A C 1
ATOM 1258 O O . LYS A 1 164 ? -11.276 -0.815 22.312 1.00 97.25 164 LYS A O 1
ATOM 1263 N N . LYS A 1 165 ? -10.319 -1.491 24.230 1.00 97.25 165 LYS A N 1
ATOM 1264 C CA . LYS A 1 165 ? -11.468 -2.266 24.741 1.00 97.25 165 LYS A CA 1
ATOM 1265 C C . LYS A 1 165 ? -12.432 -1.436 25.588 1.00 97.25 165 LYS A C 1
ATOM 1267 O O . LYS A 1 165 ? -13.549 -1.880 25.842 1.00 97.25 165 LYS A O 1
ATOM 1272 N N . LEU A 1 166 ? -12.005 -0.258 26.041 1.00 97.38 166 LEU A N 1
ATOM 1273 C CA . LEU A 1 166 ? -12.767 0.580 26.959 1.00 97.38 166 LEU A CA 1
ATOM 1274 C C . LEU A 1 166 ? -14.189 0.909 26.469 1.00 97.38 166 LEU A C 1
ATOM 1276 O O . LEU A 1 166 ? -15.089 0.831 27.301 1.00 97.38 166 LEU A O 1
ATOM 1280 N N . PRO A 1 167 ? -14.449 1.212 25.180 1.00 97.94 167 PRO A N 1
ATOM 1281 C CA . PRO A 1 167 ? -15.811 1.498 24.722 1.00 97.94 167 PRO A CA 1
ATOM 1282 C C . PRO A 1 167 ? -16.780 0.323 24.914 1.00 97.94 167 PRO A C 1
ATOM 1284 O O . PRO A 1 167 ? -17.897 0.515 25.383 1.00 97.94 167 PRO A O 1
ATOM 1287 N N . GLU A 1 168 ? -16.349 -0.902 24.603 1.00 97.75 168 GLU A N 1
ATOM 1288 C CA . GLU A 1 168 ? -17.189 -2.099 24.747 1.00 97.75 168 GLU A CA 1
ATOM 1289 C C . GLU A 1 168 ? -17.415 -2.452 26.216 1.00 97.75 168 GLU A C 1
ATOM 1291 O O . GLU A 1 168 ? -18.542 -2.744 26.615 1.00 97.75 168 GLU A O 1
ATOM 1296 N N . VAL A 1 169 ? -16.356 -2.375 27.031 1.00 96.88 169 VAL A N 1
ATOM 1297 C CA . VAL A 1 169 ? -16.457 -2.587 28.481 1.00 96.88 169 VAL A CA 1
ATOM 1298 C C . VAL A 1 169 ? -17.390 -1.554 29.108 1.00 96.88 169 VAL A C 1
ATOM 1300 O O . VAL A 1 169 ? -18.264 -1.942 29.871 1.00 96.88 169 VAL A O 1
ATOM 1303 N N . ARG A 1 170 ? -17.263 -0.268 28.752 1.00 96.81 170 ARG A N 1
ATOM 1304 C CA . ARG A 1 170 ? -18.143 0.809 29.230 1.00 96.81 170 ARG A CA 1
ATOM 1305 C C . ARG A 1 170 ? -19.604 0.557 28.852 1.00 96.81 170 ARG A C 1
ATOM 1307 O O . ARG A 1 170 ? -20.462 0.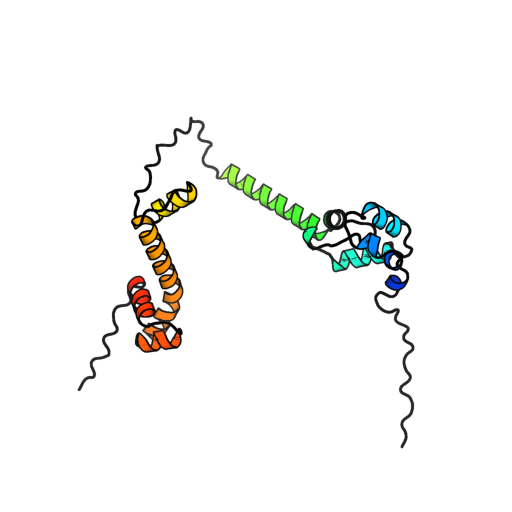654 29.716 1.00 96.81 170 ARG A O 1
ATOM 1314 N N . ARG A 1 171 ? -19.877 0.156 27.607 1.00 96.69 171 ARG A N 1
ATOM 1315 C CA . ARG A 1 171 ? -21.240 -0.160 27.150 1.00 96.69 171 ARG A CA 1
ATOM 1316 C C . ARG A 1 171 ? -21.884 -1.276 27.976 1.00 96.69 171 ARG A C 1
ATOM 1318 O O . ARG A 1 171 ? -23.023 -1.137 28.399 1.00 96.69 171 ARG A O 1
ATOM 1325 N N . HIS A 1 172 ? -21.176 -2.384 28.204 1.00 95.94 172 HIS A N 1
ATOM 1326 C CA . HIS A 1 172 ? -21.714 -3.482 29.017 1.00 95.94 172 HIS A CA 1
ATOM 1327 C C . HIS A 1 172 ? -21.811 -3.117 30.503 1.00 95.94 172 HIS A C 1
ATOM 1329 O O . HIS A 1 172 ? -22.729 -3.546 31.196 1.00 95.94 172 HIS A O 1
ATOM 1335 N N . TRP A 1 173 ? -20.893 -2.283 30.983 1.00 94.06 173 TRP A N 1
ATOM 1336 C CA . TRP A 1 173 ? -20.926 -1.749 32.338 1.00 94.06 173 TRP A CA 1
ATOM 1337 C C . TRP A 1 173 ? -22.172 -0.895 32.603 1.00 94.06 173 TRP A C 1
ATOM 1339 O O . TRP A 1 173 ? -22.840 -1.074 33.616 1.00 94.06 173 TRP A O 1
ATOM 1349 N N . GLU A 1 174 ? -22.519 -0.007 31.669 1.00 92.69 174 GLU A N 1
ATOM 1350 C CA 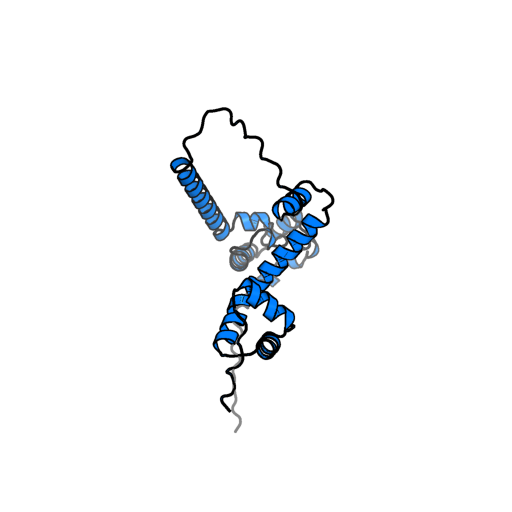. GLU A 1 174 ? -23.728 0.832 31.720 1.00 92.69 174 GLU A CA 1
ATOM 1351 C C . GLU A 1 174 ? -25.025 0.005 31.651 1.00 92.69 174 GLU A C 1
ATOM 1353 O O . GLU A 1 174 ? -26.061 0.450 32.135 1.00 92.69 174 GLU A O 1
ATOM 1358 N N . GLN A 1 175 ? -24.967 -1.225 31.126 1.00 93.38 175 GLN A N 1
ATOM 1359 C CA . GLN A 1 175 ? -26.067 -2.200 31.158 1.00 93.38 175 GLN A CA 1
ATOM 1360 C C . GLN A 1 175 ? -26.191 -2.935 32.506 1.00 93.38 175 GLN A C 1
ATOM 1362 O O . GLN A 1 175 ? -27.037 -3.815 32.643 1.00 93.38 175 GLN A O 1
ATOM 1367 N N . GLY A 1 176 ? -25.348 -2.611 33.492 1.00 93.25 176 GLY A N 1
ATOM 1368 C CA . GLY A 1 176 ? -25.348 -3.250 34.809 1.00 93.25 176 GLY A CA 1
ATOM 1369 C C . GLY A 1 176 ? -24.660 -4.616 34.852 1.00 93.25 176 GLY A C 1
ATOM 1370 O O . GLY A 1 176 ? -24.789 -5.318 35.852 1.00 93.25 176 GLY A O 1
ATOM 1371 N N . MET A 1 177 ? -23.920 -5.004 33.805 1.00 94.75 177 MET A N 1
ATOM 1372 C CA . MET A 1 177 ? -23.199 -6.279 33.798 1.00 94.75 177 MET A CA 1
ATOM 1373 C C . MET A 1 177 ? -22.026 -6.271 34.787 1.00 94.75 177 MET A C 1
ATOM 1375 O O . MET A 1 177 ? -21.285 -5.293 34.919 1.00 94.75 177 MET A O 1
ATOM 1379 N N . THR A 1 178 ? -21.810 -7.406 35.440 1.00 94.12 178 THR A N 1
ATOM 1380 C CA . THR A 1 178 ? -20.651 -7.678 36.294 1.00 94.12 178 THR A CA 1
ATOM 1381 C C . THR A 1 178 ? -19.385 -7.921 35.466 1.00 94.12 178 THR A C 1
ATOM 1383 O O . THR A 1 178 ? -19.438 -8.325 34.304 1.00 94.12 178 THR A O 1
ATOM 1386 N N . ASP A 1 179 ? -18.201 -7.778 36.074 1.00 94.38 179 ASP A N 1
ATOM 1387 C CA . ASP A 1 179 ? -16.924 -8.066 35.396 1.00 94.38 179 ASP A CA 1
ATOM 1388 C C . ASP A 1 179 ? -16.856 -9.473 34.782 1.00 94.38 179 ASP A C 1
ATOM 1390 O O . ASP A 1 179 ? -16.181 -9.669 33.771 1.00 94.38 179 ASP A O 1
ATOM 1394 N N . ALA A 1 180 ? -17.502 -10.461 35.412 1.00 95.62 180 ALA A N 1
ATOM 1395 C CA . ALA A 1 180 ? -17.522 -11.839 34.932 1.00 95.62 180 ALA A CA 1
ATOM 1396 C C . ALA A 1 180 ? -18.366 -11.976 33.655 1.00 95.62 180 ALA A C 1
ATOM 1398 O O . ALA A 1 180 ? -17.923 -12.612 32.698 1.00 95.62 180 ALA A O 1
ATOM 1399 N N . GLU A 1 181 ? -19.528 -11.326 33.611 1.00 96.31 181 GLU A N 1
ATOM 1400 C CA . GLU A 1 181 ? -20.410 -11.306 32.441 1.00 96.31 181 GLU A CA 1
ATOM 1401 C C . GLU A 1 181 ? -19.774 -10.544 31.278 1.00 96.31 181 GLU A C 1
ATOM 1403 O O . GLU A 1 181 ? -19.749 -11.043 30.153 1.00 96.31 181 GLU A O 1
ATOM 1408 N N . ILE A 1 182 ? -19.160 -9.387 31.551 1.00 96.50 182 ILE A N 1
ATOM 1409 C CA . ILE A 1 182 ? -18.416 -8.618 30.544 1.00 96.50 182 ILE A CA 1
ATOM 1410 C C . ILE A 1 182 ? -17.251 -9.448 29.995 1.00 96.50 182 ILE A C 1
ATOM 1412 O O . ILE A 1 182 ? -17.008 -9.480 28.787 1.00 96.50 182 ILE A O 1
ATOM 1416 N N . ALA A 1 183 ? -16.520 -10.144 30.870 1.00 97.06 183 ALA A N 1
ATOM 1417 C CA . ALA A 1 183 ? -15.410 -10.998 30.467 1.00 97.06 183 ALA A CA 1
ATOM 1418 C C . ALA A 1 183 ? -15.876 -12.142 29.556 1.00 97.06 183 ALA A C 1
ATOM 1420 O O . ALA A 1 183 ? -15.237 -12.392 28.530 1.00 97.06 183 ALA A O 1
ATOM 1421 N N . ALA A 1 184 ? -17.001 -12.784 29.884 1.00 97.56 184 ALA A N 1
ATOM 1422 C CA . ALA A 1 184 ? -17.615 -13.815 29.055 1.00 97.56 184 ALA A CA 1
ATOM 1423 C C . ALA A 1 184 ? -18.076 -13.259 27.694 1.00 97.56 184 ALA A C 1
ATOM 1425 O O . ALA A 1 184 ? -17.721 -13.823 26.657 1.00 97.56 184 ALA A O 1
ATOM 1426 N N . ALA A 1 185 ? -18.772 -12.116 27.682 1.00 97.56 185 ALA A N 1
ATOM 1427 C CA . ALA A 1 185 ? -19.268 -11.466 26.467 1.00 97.56 185 ALA A CA 1
ATOM 1428 C C . ALA A 1 185 ? -18.133 -11.090 25.498 1.00 97.56 185 ALA A C 1
ATOM 1430 O O . ALA A 1 185 ? -18.217 -11.348 24.298 1.00 97.56 185 ALA A O 1
ATOM 1431 N N . LEU A 1 186 ? -17.030 -10.550 26.025 1.00 96.69 186 LEU A N 1
ATOM 1432 C CA . LEU A 1 186 ? -15.856 -10.152 25.239 1.00 96.69 186 LEU A CA 1
ATOM 1433 C C . LEU A 1 186 ? -14.843 -11.289 25.025 1.00 96.69 186 LEU A C 1
ATOM 1435 O O . LEU A 1 186 ? -13.750 -11.043 24.505 1.00 96.69 186 LEU A O 1
ATOM 1439 N N . ARG A 1 187 ? -15.167 -12.517 25.458 1.00 97.12 187 ARG A N 1
ATOM 1440 C CA . ARG A 1 187 ? -14.298 -13.707 25.397 1.00 97.12 187 ARG A CA 1
ATOM 1441 C C . ARG A 1 187 ? -12.885 -13.430 25.924 1.00 97.12 187 ARG A C 1
ATOM 1443 O O . ARG A 1 187 ? -11.881 -13.733 25.277 1.00 97.12 187 ARG A O 1
ATOM 1450 N N . CYS A 1 188 ? -12.788 -12.808 27.096 1.00 96.50 188 CYS A N 1
ATOM 1451 C CA . CYS A 1 188 ? -11.514 -12.458 27.719 1.00 96.50 188 CYS A CA 1
ATOM 1452 C C . CYS A 1 188 ? -11.465 -12.825 29.208 1.00 96.50 188 CYS A C 1
ATOM 1454 O O . CYS A 1 188 ? -12.456 -13.228 29.804 1.00 96.50 188 CYS A O 1
ATOM 1456 N N . ARG A 1 189 ? -10.281 -12.732 29.827 1.00 97.31 189 ARG A N 1
ATOM 1457 C CA . ARG A 1 189 ? -10.117 -13.028 31.261 1.00 97.31 189 ARG A CA 1
ATOM 1458 C C . ARG A 1 189 ? -10.699 -11.888 32.102 1.00 97.31 189 ARG A C 1
ATOM 1460 O O . ARG A 1 189 ? -10.458 -10.726 31.783 1.00 97.31 189 ARG A O 1
ATOM 1467 N N . ARG A 1 190 ? -11.321 -12.199 33.245 1.00 96.31 190 ARG A N 1
ATOM 1468 C CA . ARG A 1 190 ? -11.855 -11.203 34.203 1.00 96.31 190 ARG A CA 1
ATOM 1469 C C . ARG A 1 190 ? -10.838 -10.118 34.586 1.00 96.31 190 ARG A C 1
ATOM 1471 O O . ARG A 1 190 ? -11.160 -8.936 34.580 1.00 96.31 190 ARG A O 1
ATOM 1478 N N . GLY A 1 191 ? -9.576 -10.494 34.812 1.00 95.31 191 GLY A N 1
ATOM 1479 C CA . GLY A 1 191 ? -8.502 -9.533 35.101 1.00 95.31 191 GLY A CA 1
ATOM 1480 C C . GLY A 1 191 ? -8.242 -8.516 33.977 1.00 95.31 191 GLY A C 1
ATOM 1481 O O . GLY A 1 191 ? -7.802 -7.403 34.247 1.00 95.31 191 GLY A O 1
ATOM 1482 N N . THR A 1 192 ? -8.560 -8.855 32.721 1.00 95.62 192 THR A N 1
ATOM 1483 C CA . THR A 1 192 ? -8.492 -7.902 31.600 1.00 95.62 192 THR A CA 1
ATOM 1484 C C . THR A 1 192 ? -9.568 -6.829 31.726 1.00 95.62 192 THR A C 1
ATOM 1486 O O . THR A 1 192 ? -9.253 -5.658 31.547 1.00 95.62 192 THR A O 1
ATOM 1489 N N . VAL A 1 193 ? -10.805 -7.204 32.068 1.00 96.31 193 VAL A N 1
ATOM 1490 C CA . VAL A 1 193 ? -11.908 -6.251 32.282 1.00 96.31 193 VAL A CA 1
ATOM 1491 C C . VAL A 1 193 ? -11.579 -5.309 33.437 1.00 96.31 193 VAL A C 1
ATOM 1493 O O . VAL A 1 193 ? -11.663 -4.096 33.264 1.00 96.31 193 VAL A O 1
ATOM 1496 N N . ARG A 1 194 ? -11.081 -5.845 34.561 1.00 95.75 194 ARG A N 1
ATOM 1497 C CA . ARG A 1 194 ? -10.639 -5.039 35.712 1.00 95.75 194 ARG A CA 1
ATOM 1498 C C . ARG A 1 194 ? -9.604 -3.981 35.313 1.00 95.75 194 ARG A C 1
ATOM 1500 O O . ARG A 1 194 ? -9.771 -2.812 35.638 1.00 95.75 194 ARG A O 1
ATOM 1507 N N . LYS A 1 195 ? -8.581 -4.368 34.543 1.00 94.94 195 LYS A N 1
ATOM 1508 C CA . LYS A 1 195 ? -7.544 -3.437 34.067 1.00 94.94 195 LYS A CA 1
ATOM 1509 C C . LYS A 1 195 ? -8.087 -2.392 33.084 1.00 94.94 195 LYS A C 1
ATOM 1511 O O . LYS A 1 195 ? -7.668 -1.242 33.120 1.00 94.94 195 LYS A O 1
ATOM 1516 N N . VAL A 1 196 ? -9.023 -2.771 32.208 1.00 96.75 196 VAL A N 1
ATOM 1517 C CA . VAL A 1 196 ? -9.702 -1.823 31.303 1.00 96.75 196 VAL A CA 1
ATOM 1518 C C . VAL A 1 196 ? -10.499 -0.791 32.095 1.00 96.75 196 VAL A C 1
ATOM 1520 O O . VAL A 1 196 ? -10.437 0.397 31.787 1.00 96.75 196 VAL A O 1
ATOM 1523 N N . ARG A 1 197 ? -11.211 -1.235 33.132 1.00 95.81 197 ARG A N 1
ATOM 1524 C CA . ARG A 1 197 ? -11.980 -0.364 34.022 1.00 95.81 197 ARG A CA 1
ATOM 1525 C C . ARG A 1 197 ? -11.095 0.599 34.802 1.00 95.81 197 ARG A C 1
ATOM 1527 O O . ARG A 1 197 ? -11.413 1.781 34.840 1.00 95.81 197 ARG A O 1
ATOM 1534 N N . GLU A 1 198 ? -9.981 0.118 35.349 1.00 94.75 198 GLU A N 1
ATOM 1535 C CA . GLU A 1 198 ? -8.981 0.945 36.038 1.00 94.75 198 GLU A CA 1
ATOM 1536 C C . GLU A 1 198 ? -8.449 2.060 35.126 1.00 94.75 198 GLU A C 1
ATOM 1538 O O . GLU A 1 198 ? -8.502 3.232 35.487 1.00 94.75 198 GLU A O 1
ATOM 1543 N N . VAL A 1 199 ? -8.046 1.719 33.895 1.00 94.88 199 VAL A N 1
ATOM 1544 C CA . VAL A 1 199 ? -7.606 2.703 32.886 1.00 94.88 199 VAL A CA 1
ATOM 1545 C C . VAL A 1 199 ? -8.723 3.686 32.514 1.00 94.88 199 VAL A C 1
ATOM 1547 O O . VAL A 1 199 ? -8.452 4.848 32.221 1.00 94.88 199 VAL A O 1
ATOM 1550 N N . GLY A 1 200 ? -9.977 3.230 32.507 1.00 94.69 200 GLY A N 1
ATOM 1551 C CA . GLY A 1 200 ? -11.150 4.029 32.154 1.00 94.69 200 GLY A CA 1
ATOM 1552 C C . GLY A 1 200 ? -11.817 4.791 33.299 1.00 94.69 200 GLY A C 1
ATOM 1553 O O . GLY A 1 200 ? -12.831 5.446 33.044 1.00 94.69 200 GLY A O 1
ATOM 1554 N N . GLY A 1 201 ? -11.310 4.678 34.533 1.00 94.56 201 GLY A N 1
ATOM 1555 C CA . GLY A 1 201 ? -11.911 5.285 35.725 1.00 94.56 201 GLY A CA 1
ATOM 1556 C C . GLY A 1 201 ? -13.292 4.729 36.105 1.00 94.56 201 GLY A C 1
ATOM 1557 O O . GLY A 1 201 ? -14.081 5.436 36.724 1.00 94.56 201 GLY A O 1
ATOM 1558 N N . LEU A 1 202 ? -13.621 3.490 35.721 1.00 90.56 202 LEU A N 1
ATOM 1559 C CA . LEU A 1 202 ? -14.902 2.852 36.050 1.00 90.56 202 LEU A CA 1
ATOM 1560 C C . LEU A 1 202 ? -14.819 2.201 37.441 1.00 90.56 202 LEU A C 1
ATOM 1562 O O . LEU A 1 202 ? -14.257 1.109 37.588 1.00 90.56 202 LEU A O 1
ATOM 1566 N N . GLN A 1 203 ? -15.371 2.870 38.459 1.00 85.19 203 GLN A N 1
ATOM 1567 C CA . GLN A 1 203 ? -15.436 2.353 39.835 1.00 85.19 203 GLN A CA 1
ATOM 1568 C C . GLN A 1 203 ? -16.158 1.002 39.907 1.00 85.19 203 GLN A C 1
ATOM 1570 O O . GLN A 1 203 ? -16.868 0.630 38.982 1.00 85.19 203 GLN A O 1
ATOM 1575 N N . GLU A 1 204 ? -15.914 0.217 40.958 1.00 76.38 204 GLU A N 1
ATOM 1576 C CA . GLU A 1 204 ? -16.575 -1.078 41.158 1.00 76.38 204 GLU A CA 1
ATOM 1577 C C . GLU A 1 204 ? -18.069 -0.868 41.383 1.00 76.38 204 GLU A C 1
ATOM 1579 O O . GLU A 1 204 ? -18.460 -0.135 42.287 1.00 76.38 204 GLU A O 1
ATOM 1584 N N . ASN A 1 205 ? -18.895 -1.480 40.526 1.00 63.59 205 ASN A N 1
ATOM 1585 C CA . ASN A 1 205 ? -20.329 -1.599 40.737 1.00 63.59 205 ASN A CA 1
ATOM 1586 C C . ASN A 1 205 ? -20.436 -2.454 41.987 1.00 63.59 205 ASN A C 1
ATOM 1588 O O . ASN A 1 205 ? -20.357 -3.682 41.924 1.00 63.59 205 ASN A O 1
ATOM 1592 N N . LEU A 1 206 ? -20.551 -1.785 43.132 1.00 57.53 206 LEU A N 1
ATOM 1593 C CA . LEU A 1 206 ? -21.153 -2.385 44.300 1.00 57.53 206 LEU A CA 1
ATOM 1594 C C . LEU A 1 206 ? -22.480 -2.956 43.796 1.00 57.53 206 LEU A C 1
ATOM 1596 O O . LEU A 1 206 ? -23.282 -2.183 43.260 1.00 57.53 206 LEU A O 1
ATOM 1600 N N . PRO A 1 207 ? -22.698 -4.282 43.872 1.00 56.38 207 PRO A N 1
ATOM 1601 C CA . PRO A 1 207 ? -24.006 -4.819 43.545 1.00 56.38 207 PRO A CA 1
ATOM 1602 C C . PRO A 1 207 ? -25.035 -4.026 44.359 1.00 56.38 207 PRO A C 1
ATOM 1604 O O . PRO A 1 207 ? -24.720 -3.647 45.499 1.00 56.38 207 PRO A O 1
ATOM 1607 N N . PRO A 1 208 ? -26.221 -3.717 43.799 1.00 51.25 208 PRO A N 1
ATOM 1608 C CA . PRO A 1 208 ? -27.261 -3.064 44.577 1.00 51.25 208 PRO A CA 1
ATOM 1609 C C . PRO A 1 208 ? -27.410 -3.876 45.859 1.00 51.25 208 PRO A C 1
ATOM 1611 O O . PRO A 1 208 ? -27.602 -5.092 45.791 1.00 51.25 208 PRO A O 1
ATOM 1614 N N . ARG A 1 209 ? -27.200 -3.231 47.016 1.00 45.03 209 ARG A N 1
ATOM 1615 C CA . ARG A 1 209 ? -27.433 -3.873 48.309 1.00 45.03 209 ARG A CA 1
ATOM 1616 C C . ARG A 1 209 ? -28.853 -4.398 48.223 1.00 45.03 209 ARG A C 1
ATOM 1618 O O . ARG A 1 209 ? -29.776 -3.601 48.100 1.00 45.03 209 ARG A O 1
ATOM 1625 N N . SER A 1 210 ? -29.005 -5.715 48.168 1.00 45.59 210 SER A N 1
ATOM 1626 C CA . SER A 1 210 ? -30.307 -6.354 48.206 1.00 45.59 210 SER A CA 1
ATOM 1627 C C . SER A 1 210 ? -30.960 -5.876 49.493 1.00 45.59 210 SER A C 1
ATOM 1629 O O . SER A 1 210 ? -30.501 -6.227 50.579 1.00 45.59 210 SER A O 1
ATOM 1631 N N . SER A 1 211 ? -31.934 -4.980 49.353 1.00 45.91 211 SER A N 1
ATOM 1632 C CA . SER A 1 211 ? -32.739 -4.461 50.447 1.00 45.91 211 SER A CA 1
ATOM 1633 C C . SER A 1 211 ? -33.594 -5.614 50.970 1.00 45.91 211 SER A C 1
ATOM 1635 O O . SER A 1 211 ? -34.699 -5.832 50.482 1.00 45.91 211 SER A O 1
ATOM 1637 N N . THR A 1 212 ? -33.028 -6.419 51.867 1.00 55.75 212 THR A N 1
ATOM 1638 C CA . THR A 1 212 ? -33.779 -7.285 52.787 1.00 55.75 212 THR A CA 1
ATOM 1639 C C . THR A 1 212 ? -34.318 -6.464 53.936 1.00 55.75 212 THR A C 1
ATOM 1641 O O . THR A 1 212 ? -33.524 -5.654 54.469 1.00 55.75 212 THR A O 1
#

Secondary structure (DSSP, 8-state):
------------S--TTGGGTT-GGGG-HHHHS-GGGHHHHHHHHHT-TTHHHHHHHHHHHTTT--GGG--S-BTTB-HHHHHHT-HHHHHHHHHHHHHHHHHHHHHHHHS-----S-------PPPPTTSHHHHHHHHHHTPPPPHHHHHHHHHHHHHHHHHHHHHHHHHHHHTT--HHHHHHHTTS-HHHHHHHHHHTT----PPP----

Radius of gyration: 33.81 Å; chains: 1; bounding box: 71×68×90 Å